Protein AF-0000000080467009 (afdb_homodimer)

Secondary structure (DSSP, 8-state):
-------------EEEEEEETTEEEEEEEEETTSPP--HHHHHHHHHHTTEEEEEEEEEESSSSEEEEEEEEEESSTTT---HHHHHHHHHHHH-/-------------EEEEEEETTEEEEEEEEETTSPP--HHHHHHHHHHTTEEEEEEEEEESSSSEEEEEEEEEESSTTT---HHHHHHHHHHHH-

Radius of gyration: 19.58 Å; Cα contacts (8 Å, |Δi|>4): 353; chains: 2; bounding box: 44×88×42 Å

Organism: Brassica campestris (NCBI:txid3711)

Nearest PDB structures (foldseek):
  7a1d-assembly1_A  TM=5.900E-01  e=2.820E-02  Mycolicibacterium smegmatis MC2 155
  7ohy-assembly1_N  TM=4.676E-01  e=1.003E-01  Saccharomyces cerevisiae S288C
  8esr-assembly1_N  TM=4.593E-01  e=2.248E-01  Schizosaccharomyces pombe
  7ohp-assembly1_N  TM=4.548E-01  e=2.381E-01  Saccharomyces cerevisiae S288C
  8eup-assembly1_N  TM=4.685E-01  e=2.999E-01  Schizosaccharomyces pombe

pLDDT: mean 89.4, std 18.0, range [27.73, 98.88]

Structure (mmCIF, N/CA/C/O backbone):
data_AF-0000000080467009-model_v1
#
loop_
_entity.id
_entity.type
_entity.pdbx_description
1 polymer 'ACT domain-containing protein'
#
loop_
_atom_site.group_PDB
_atom_site.id
_atom_site.type_symbol
_atom_site.label_atom_id
_atom_site.label_alt_id
_atom_site.label_comp_id
_atom_site.label_asym_id
_atom_site.label_entity_id
_atom_sit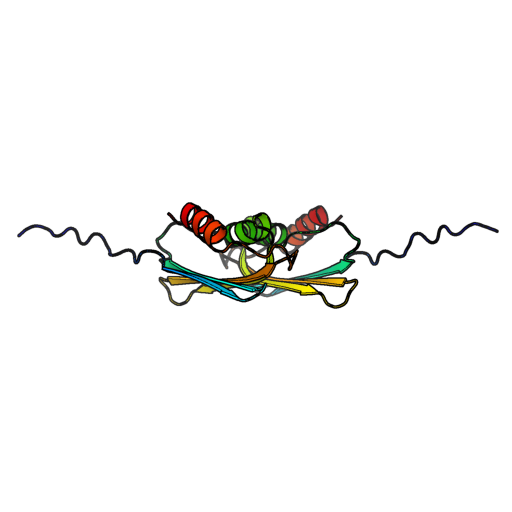e.label_seq_id
_atom_site.pdbx_PDB_ins_code
_atom_site.Cartn_x
_atom_site.Cartn_y
_atom_site.Cartn_z
_atom_site.occupancy
_atom_site.B_iso_or_equiv
_atom_site.auth_seq_id
_atom_site.auth_comp_id
_atom_site.auth_asym_id
_atom_site.auth_atom_id
_atom_site.pdbx_PDB_model_num
ATOM 1 N N . MET A 1 1 ? 8.211 -47.031 -16.5 1 27.73 1 MET A N 1
ATOM 2 C CA . MET A 1 1 ? 7.172 -46.094 -16.922 1 27.73 1 MET A CA 1
ATOM 3 C C . MET A 1 1 ? 6.914 -45.062 -15.852 1 27.73 1 MET A C 1
ATOM 5 O O . MET A 1 1 ? 6.223 -45.312 -14.867 1 27.73 1 MET A O 1
ATOM 9 N N . GLY A 1 2 ? 7.91 -44.562 -15.273 1 34.34 2 GLY A N 1
ATOM 10 C CA . GLY A 1 2 ? 8.133 -43.688 -14.133 1 34.34 2 GLY A CA 1
ATOM 11 C C . GLY A 1 2 ? 7.273 -42.438 -14.18 1 34.34 2 GLY A C 1
ATOM 12 O O . GLY A 1 2 ? 7.285 -41.688 -15.172 1 34.34 2 GLY A O 1
ATOM 13 N N . ASN A 1 3 ? 6.02 -42.531 -13.633 1 30.97 3 ASN A N 1
ATOM 14 C CA . ASN A 1 3 ? 5.023 -41.469 -13.5 1 30.97 3 ASN A CA 1
ATOM 15 C C . ASN A 1 3 ? 5.656 -40.156 -13.055 1 30.97 3 ASN A C 1
ATOM 17 O O . ASN A 1 3 ? 6.113 -40.031 -11.914 1 30.97 3 ASN A O 1
ATOM 21 N N . TYR A 1 4 ? 6.551 -39.531 -13.906 1 32.62 4 TYR A N 1
ATOM 22 C CA . TYR A 1 4 ? 6.941 -38.156 -13.727 1 32.62 4 TYR A CA 1
ATOM 23 C C . TYR A 1 4 ? 5.75 -37.312 -13.281 1 32.62 4 TYR A C 1
ATOM 25 O O . TYR A 1 4 ? 4.742 -37.219 -13.984 1 32.62 4 TYR A O 1
ATOM 33 N N . SER A 1 5 ? 5.199 -37.594 -12.023 1 38.25 5 SER A N 1
ATOM 34 C CA . SER A 1 5 ? 4.316 -36.625 -11.359 1 38.25 5 SER A CA 1
ATOM 35 C C . SER A 1 5 ? 4.539 -35.219 -11.891 1 38.25 5 SER A C 1
ATOM 37 O O . SER A 1 5 ? 5.66 -34.719 -11.867 1 38.25 5 SER A O 1
ATOM 39 N N . GLU A 1 6 ? 4.047 -34.875 -12.969 1 37.41 6 GLU A N 1
ATOM 40 C CA . GLU A 1 6 ? 3.803 -33.562 -13.547 1 37.41 6 GLU A CA 1
ATOM 41 C C . GLU A 1 6 ? 3.607 -32.5 -12.461 1 37.41 6 GLU A C 1
ATOM 43 O O . GLU A 1 6 ? 2.5 -32.344 -11.938 1 37.41 6 GLU A O 1
ATOM 48 N N . ARG A 1 7 ? 4.266 -32.594 -11.266 1 38.88 7 ARG A N 1
ATOM 49 C CA . ARG A 1 7 ? 4.266 -31.438 -10.367 1 38.88 7 ARG A CA 1
ATOM 50 C C . ARG A 1 7 ? 4.023 -30.141 -11.133 1 38.88 7 ARG A C 1
ATOM 52 O O . ARG A 1 7 ? 4.773 -29.812 -12.055 1 38.88 7 ARG A O 1
ATOM 59 N N . SER A 1 8 ? 2.875 -29.859 -11.578 1 43.59 8 SER A N 1
ATOM 60 C CA . SER A 1 8 ? 2.342 -28.641 -12.195 1 43.59 8 SER A CA 1
ATOM 61 C C . SER A 1 8 ? 3.271 -27.453 -11.977 1 43.59 8 SER A C 1
ATOM 63 O O . SER A 1 8 ? 3.721 -27.203 -10.859 1 43.59 8 SER A O 1
ATOM 65 N N . SER A 1 9 ? 4.242 -27.188 -12.836 1 46.25 9 SER A N 1
ATOM 66 C CA . SER A 1 9 ? 5.223 -26.109 -12.945 1 46.25 9 SER A CA 1
ATOM 67 C C . SER A 1 9 ? 4.715 -24.828 -12.281 1 46.25 9 SER A C 1
ATOM 69 O O . SER A 1 9 ? 3.998 -24.047 -12.906 1 46.25 9 SER A O 1
ATOM 71 N N . SER A 1 10 ? 3.908 -24.891 -11.273 1 55.19 10 SER A N 1
ATOM 72 C CA . SER A 1 10 ? 3.596 -23.625 -10.625 1 55.19 10 SER A CA 1
ATOM 73 C C . SER A 1 10 ? 4.781 -22.672 -10.688 1 55.19 10 SER A C 1
ATOM 75 O O . SER A 1 10 ? 5.902 -23.031 -10.328 1 55.19 10 SER A O 1
ATOM 77 N N . LEU A 1 11 ? 4.734 -21.828 -11.758 1 70.62 11 LEU A N 1
ATOM 78 C CA . LEU A 1 11 ? 5.777 -20.844 -11.984 1 70.62 11 LEU A CA 1
ATOM 79 C C . LEU A 1 11 ? 6.172 -20.156 -10.672 1 70.62 11 LEU A C 1
ATOM 81 O O . LEU A 1 11 ? 5.312 -19.688 -9.93 1 70.62 11 LEU A O 1
ATOM 85 N N . LEU A 1 12 ? 7.184 -20.609 -10.016 1 80.69 12 LEU A N 1
ATOM 86 C CA . LEU A 1 12 ? 7.777 -19.953 -8.859 1 80.69 12 LEU A CA 1
ATOM 87 C C . LEU A 1 12 ? 7.684 -18.438 -8.984 1 80.69 12 LEU A C 1
ATOM 89 O O . LEU A 1 12 ? 7.754 -17.891 -10.086 1 80.69 12 LEU A O 1
ATOM 93 N N . PRO A 1 13 ? 7.297 -17.812 -7.906 1 94.25 13 PRO A N 1
ATOM 94 C CA . PRO A 1 13 ? 7.301 -16.359 -7.949 1 94.25 13 PRO A CA 1
ATOM 95 C C . PRO A 1 13 ? 8.633 -15.781 -8.422 1 94.25 13 PRO A C 1
ATOM 97 O O . PRO A 1 13 ? 9.695 -16.328 -8.109 1 94.25 13 PRO A O 1
ATOM 100 N N . LYS A 1 14 ? 8.562 -14.797 -9.219 1 96.5 14 LYS A N 1
ATOM 101 C CA . LYS A 1 14 ? 9.742 -14.055 -9.648 1 96.5 14 LYS A CA 1
ATOM 102 C C . LYS A 1 14 ? 9.859 -12.727 -8.906 1 96.5 14 LYS A C 1
ATOM 104 O O .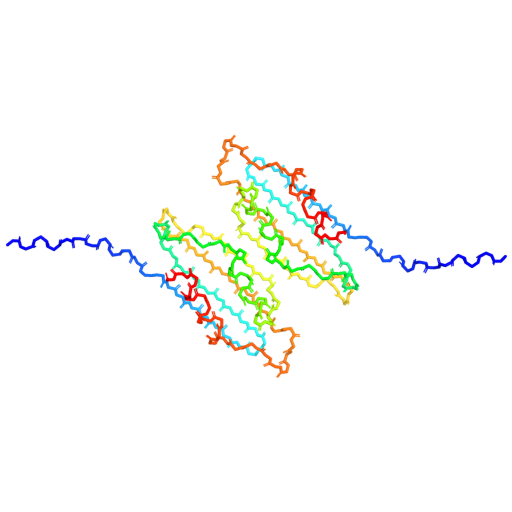 LYS A 1 14 ? 8.977 -11.867 -9.016 1 96.5 14 LYS A O 1
ATOM 109 N N . LEU A 1 15 ? 10.914 -12.594 -8.18 1 98 15 LEU A N 1
ATOM 110 C CA . LEU A 1 15 ? 11.156 -11.391 -7.379 1 98 15 LEU A CA 1
ATOM 111 C C . LEU A 1 15 ? 12.391 -10.648 -7.879 1 98 15 LEU A C 1
ATOM 113 O O . LEU A 1 15 ? 13.453 -11.25 -8.055 1 98 15 LEU A O 1
ATOM 117 N N . SER A 1 16 ? 12.195 -9.383 -8.172 1 98.31 16 SER A N 1
ATOM 118 C CA . SER A 1 16 ? 13.312 -8.508 -8.508 1 98.31 16 SER A CA 1
ATOM 119 C C . SER A 1 16 ? 13.312 -7.254 -7.641 1 98.31 16 SER A C 1
ATOM 121 O O . SER A 1 16 ? 12.266 -6.625 -7.453 1 98.31 16 SER A O 1
ATOM 123 N N . ILE A 1 17 ? 14.445 -6.891 -7.086 1 98.25 17 ILE A N 1
ATOM 124 C CA . ILE A 1 17 ? 14.633 -5.691 -6.281 1 98.25 17 ILE A CA 1
ATOM 125 C C . ILE A 1 17 ? 15.844 -4.914 -6.793 1 98.25 17 ILE A C 1
ATOM 127 O O . ILE A 1 17 ? 16.922 -5.484 -6.969 1 98.25 17 ILE A O 1
ATOM 131 N N . TYR A 1 18 ? 15.633 -3.697 -7.082 1 96.94 18 TYR A N 1
ATOM 132 C CA . TYR A 1 18 ? 16.688 -2.787 -7.539 1 96.94 18 TYR A CA 1
ATOM 133 C C . TYR A 1 18 ? 16.812 -1.6 -6.594 1 96.94 18 TYR A C 1
ATOM 135 O O . TYR A 1 18 ? 15.812 -1.028 -6.156 1 96.94 18 TYR A O 1
ATOM 143 N N . SER A 1 19 ? 18.031 -1.326 -6.25 1 94.12 19 SER A N 1
ATOM 144 C CA . SER A 1 19 ? 18.25 -0.191 -5.363 1 94.12 19 SER A CA 1
ATOM 145 C C . SER A 1 19 ? 19.375 0.701 -5.883 1 94.12 19 SER A C 1
ATOM 147 O O . SER A 1 19 ? 20.406 0.206 -6.348 1 94.12 19 SER A O 1
ATOM 149 N N . ARG A 1 20 ? 19.094 1.905 -5.98 1 89.56 20 ARG A N 1
ATOM 150 C CA . ARG A 1 20 ? 20.078 2.916 -6.348 1 89.56 20 ARG A CA 1
ATOM 151 C C . ARG A 1 20 ? 19.891 4.184 -5.516 1 89.56 20 ARG A C 1
ATOM 153 O O . ARG A 1 20 ? 18.797 4.715 -5.422 1 89.56 20 ARG A O 1
ATOM 160 N N . ASP A 1 21 ? 21.109 4.629 -4.984 1 86.25 21 ASP A N 1
ATOM 161 C CA . ASP A 1 21 ? 21.062 5.797 -4.109 1 86.25 21 ASP A CA 1
ATOM 162 C C . ASP A 1 21 ? 20.078 5.578 -2.961 1 86.25 21 ASP A C 1
ATOM 164 O O . ASP A 1 21 ? 20.234 4.645 -2.172 1 86.25 21 ASP A O 1
ATOM 168 N N . SER A 1 22 ? 19.016 6.363 -2.844 1 91 22 SER A N 1
ATOM 169 C CA . SER A 1 22 ? 18.094 6.246 -1.723 1 91 22 SER A CA 1
ATOM 170 C C . SER A 1 22 ? 16.75 5.684 -2.174 1 91 22 SER A C 1
ATOM 172 O O . SER A 1 22 ? 15.805 5.617 -1.386 1 91 22 SER A O 1
ATOM 174 N N . THR A 1 23 ? 16.781 5.148 -3.457 1 95.5 23 THR A N 1
ATOM 175 C CA . THR A 1 23 ? 15.531 4.633 -3.996 1 95.5 23 THR A CA 1
ATOM 176 C C . THR A 1 23 ? 15.586 3.113 -4.137 1 95.5 23 THR A C 1
ATOM 178 O O . THR A 1 23 ? 16.641 2.557 -4.48 1 95.5 23 THR A O 1
ATOM 181 N N . ILE A 1 24 ? 14.516 2.477 -3.889 1 97.25 24 ILE A N 1
ATOM 182 C CA . ILE A 1 24 ? 14.406 1.027 -4.02 1 97.25 24 ILE A CA 1
ATOM 183 C C . ILE A 1 24 ? 13.148 0.676 -4.809 1 97.25 24 ILE A C 1
ATOM 185 O O . ILE A 1 24 ? 12.117 1.332 -4.668 1 97.25 24 ILE A O 1
ATOM 189 N N . GLU A 1 25 ? 13.211 -0.306 -5.668 1 98.5 25 GLU A N 1
ATOM 190 C CA . GLU A 1 25 ? 12.094 -0.773 -6.477 1 98.5 25 GLU A CA 1
ATOM 191 C C . GLU A 1 25 ? 11.984 -2.295 -6.441 1 98.5 25 GLU A C 1
ATOM 193 O O . GLU A 1 25 ? 12.984 -2.998 -6.57 1 98.5 25 GLU A O 1
ATOM 198 N N . MET A 1 26 ? 10.781 -2.684 -6.234 1 98.75 26 MET A N 1
ATOM 199 C CA . MET A 1 26 ? 10.516 -4.121 -6.238 1 98.75 26 MET A CA 1
ATOM 200 C C . MET A 1 26 ? 9.516 -4.484 -7.324 1 98.75 26 MET A C 1
ATOM 202 O O . MET A 1 26 ? 8.516 -3.783 -7.52 1 98.75 26 MET A O 1
ATOM 206 N N . ASN A 1 27 ? 9.758 -5.641 -8 1 98.75 27 ASN A N 1
ATOM 207 C CA . ASN A 1 27 ? 8.805 -6.316 -8.867 1 98.75 27 ASN A CA 1
ATOM 208 C C . ASN A 1 27 ? 8.609 -7.773 -8.469 1 98.75 27 ASN A C 1
ATOM 210 O O . ASN A 1 27 ? 9.578 -8.508 -8.297 1 98.75 27 ASN A O 1
ATOM 214 N N . LEU A 1 28 ? 7.391 -8.102 -8.297 1 98.44 28 LEU A N 1
ATOM 215 C CA . LEU A 1 28 ? 7.043 -9.469 -7.918 1 98.44 28 LEU A CA 1
ATOM 216 C C . LEU A 1 28 ? 5.957 -10.023 -8.828 1 98.44 28 LEU A C 1
ATOM 218 O O . LEU A 1 28 ? 4.883 -9.43 -8.961 1 98.44 28 LEU A O 1
ATOM 222 N N . ILE A 1 29 ? 6.277 -11.094 -9.438 1 97.94 29 ILE A N 1
ATOM 223 C CA . ILE A 1 29 ? 5.32 -11.773 -10.305 1 97.94 29 ILE A CA 1
ATOM 224 C C . ILE A 1 29 ? 4.918 -13.109 -9.695 1 97.94 29 ILE A C 1
ATOM 226 O O . ILE A 1 29 ? 5.777 -13.906 -9.312 1 97.94 29 ILE A O 1
ATOM 230 N N . MET A 1 30 ? 3.633 -13.25 -9.609 1 96.31 30 MET A N 1
ATOM 231 C CA . MET A 1 30 ? 3.16 -14.477 -8.969 1 96.31 30 MET A CA 1
ATOM 232 C C . MET A 1 30 ? 2.033 -15.109 -9.773 1 96.31 30 MET A C 1
ATOM 234 O O . MET A 1 30 ? 1.285 -14.414 -10.461 1 96.31 30 MET A O 1
ATOM 238 N N . ASP A 1 31 ? 1.946 -16.422 -9.602 1 95 31 ASP A N 1
ATOM 239 C CA . ASP A 1 31 ? 0.804 -17.172 -10.125 1 95 31 ASP A CA 1
ATOM 240 C C . ASP A 1 31 ? -0.417 -17.016 -9.227 1 95 31 ASP A C 1
ATOM 242 O O . ASP A 1 31 ? -0.309 -17.125 -8 1 95 31 ASP A O 1
ATOM 246 N N . LEU A 1 32 ? -1.536 -16.719 -9.797 1 93.06 32 LEU A N 1
ATOM 247 C CA . LEU A 1 32 ? -2.768 -16.469 -9.047 1 93.06 32 LEU A CA 1
ATOM 248 C C . LEU A 1 32 ? -3.176 -17.719 -8.266 1 93.06 32 LEU A C 1
ATOM 250 O O . LEU A 1 32 ? -3.988 -17.641 -7.344 1 93.06 32 LEU A O 1
ATOM 254 N N . ASN A 1 33 ? -2.73 -18.797 -8.633 1 92.25 33 ASN A N 1
ATOM 255 C CA . ASN A 1 33 ? -3.057 -20.047 -7.953 1 92.25 33 ASN A CA 1
ATOM 256 C C . ASN A 1 33 ? -2.227 -20.219 -6.688 1 92.25 33 ASN A C 1
ATOM 258 O O . ASN A 1 33 ? -2.492 -21.125 -5.891 1 92.25 33 ASN A O 1
ATOM 262 N N . MET A 1 34 ? -1.266 -19.375 -6.57 1 92.12 34 MET A N 1
ATOM 263 C CA . MET A 1 34 ? -0.446 -19.438 -5.363 1 92.12 34 MET A CA 1
ATOM 264 C C . MET A 1 34 ? -1.127 -18.703 -4.207 1 92.12 34 MET A C 1
ATOM 266 O O . MET A 1 34 ? -2.201 -18.125 -4.383 1 92.12 34 MET A O 1
ATOM 270 N N . LYS A 1 35 ? -0.505 -18.875 -3.066 1 91 35 LYS A N 1
ATOM 271 C CA . LYS A 1 35 ? -0.956 -18.125 -1.897 1 91 35 LYS A CA 1
ATOM 272 C C . LYS A 1 35 ? -1.061 -16.641 -2.205 1 91 35 LYS A C 1
ATOM 274 O O . LYS A 1 35 ? -0.15 -16.062 -2.799 1 91 35 LYS A O 1
ATOM 279 N N . ARG A 1 36 ? -2.184 -16.141 -1.751 1 90.38 36 ARG A N 1
ATOM 280 C CA . ARG A 1 36 ? -2.41 -14.727 -2.027 1 90.38 36 ARG A CA 1
ATOM 281 C C . ARG A 1 36 ? -1.584 -13.852 -1.094 1 90.38 36 ARG A C 1
ATOM 283 O O . ARG A 1 36 ? -1.55 -14.078 0.117 1 90.38 36 ARG A O 1
ATOM 290 N N . VAL A 1 37 ? -0.899 -12.891 -1.65 1 96.62 37 VAL A N 1
ATOM 291 C CA . VAL A 1 37 ? -0.191 -11.867 -0.884 1 96.62 37 VAL A CA 1
ATOM 292 C C . VAL A 1 37 ? -0.921 -10.531 -1.003 1 96.62 37 VAL A C 1
ATOM 294 O O . VAL A 1 37 ? -1.182 -10.062 -2.111 1 96.62 37 VAL A O 1
ATOM 297 N N . MET A 1 38 ? -1.263 -10.008 0.103 1 97.44 38 MET A N 1
ATOM 298 C CA . MET A 1 38 ? -1.958 -8.727 0.072 1 97.44 38 MET A CA 1
ATOM 299 C C . MET A 1 38 ? -0.969 -7.574 -0.078 1 97.44 38 MET A C 1
ATOM 301 O O . MET A 1 38 ? 0.144 -7.633 0.447 1 97.44 38 MET A O 1
ATOM 305 N N . LEU A 1 39 ? -1.412 -6.547 -0.728 1 98.75 39 LEU A N 1
ATOM 306 C CA . LEU A 1 39 ? -0.522 -5.43 -1.022 1 98.75 39 LEU A CA 1
ATOM 307 C C . LEU A 1 39 ? -0.019 -4.781 0.263 1 98.75 39 LEU A C 1
ATOM 309 O O . LEU A 1 39 ? 1.145 -4.383 0.348 1 98.75 39 LEU A O 1
ATOM 313 N N . HIS A 1 40 ? -0.844 -4.719 1.324 1 98.88 40 HIS A N 1
ATOM 314 C CA . HIS A 1 40 ? -0.43 -4.047 2.553 1 98.88 40 HIS A CA 1
ATOM 315 C C . HIS A 1 40 ? 0.707 -4.805 3.234 1 98.88 40 HIS A C 1
ATOM 317 O O . HIS A 1 40 ? 1.531 -4.199 3.924 1 98.88 40 HIS A O 1
ATOM 323 N N . GLU A 1 41 ? 0.721 -6.117 2.996 1 98.69 41 GLU A N 1
ATOM 324 C CA . GLU A 1 41 ? 1.792 -6.918 3.584 1 98.69 41 GLU A CA 1
ATOM 325 C C . GLU A 1 41 ? 3.146 -6.551 2.984 1 98.69 41 GLU A C 1
ATOM 327 O O . GLU A 1 41 ? 4.133 -6.402 3.709 1 98.69 41 GLU A O 1
ATOM 332 N N . LEU A 1 42 ? 3.143 -6.355 1.698 1 98.88 42 LEU A N 1
ATOM 333 C CA . LEU A 1 42 ? 4.379 -5.98 1.019 1 98.88 42 LEU A CA 1
ATOM 334 C C . LEU A 1 42 ? 4.793 -4.562 1.388 1 98.88 42 LEU A C 1
ATOM 336 O O . LEU A 1 42 ? 5.961 -4.312 1.7 1 98.88 42 LEU A O 1
ATOM 340 N N . VAL A 1 43 ? 3.844 -3.689 1.372 1 98.88 43 VAL A N 1
ATOM 341 C CA . VAL A 1 43 ? 4.117 -2.295 1.699 1 98.88 43 VAL A CA 1
ATOM 342 C C . VAL A 1 43 ? 4.672 -2.197 3.119 1 98.88 43 VAL A C 1
ATOM 344 O O . VAL A 1 43 ? 5.609 -1.438 3.377 1 98.88 43 VAL A O 1
ATOM 347 N N . SER A 1 44 ? 4.141 -2.996 4.031 1 98.75 44 SER A N 1
ATOM 348 C CA . SER A 1 44 ? 4.574 -2.965 5.426 1 98.75 44 SER A CA 1
ATOM 349 C C . SER A 1 44 ? 6.031 -3.391 5.562 1 98.75 44 SER A C 1
ATOM 351 O O . SER A 1 44 ? 6.77 -2.844 6.383 1 98.75 44 SER A O 1
ATOM 353 N N . VAL A 1 45 ? 6.434 -4.328 4.793 1 98.75 45 VAL A N 1
ATOM 354 C CA . VAL A 1 45 ? 7.824 -4.766 4.828 1 98.75 45 VAL A CA 1
ATOM 355 C C . VAL A 1 45 ? 8.742 -3.582 4.547 1 98.75 45 VAL A C 1
ATOM 357 O O . VAL A 1 45 ? 9.711 -3.35 5.281 1 98.75 45 VAL A O 1
ATOM 360 N N . PHE A 1 46 ? 8.438 -2.785 3.52 1 98.5 46 PHE A N 1
ATOM 361 C CA . PHE A 1 46 ? 9.266 -1.648 3.135 1 98.5 46 PHE A CA 1
ATOM 362 C C . PHE A 1 46 ? 9.281 -0.594 4.234 1 98.5 46 PHE A C 1
ATOM 364 O O . PHE A 1 46 ? 10.344 -0.08 4.59 1 98.5 46 PHE A O 1
ATOM 371 N N . GLU A 1 47 ? 8.125 -0.405 4.711 1 98.19 47 GLU A N 1
ATOM 372 C CA . GLU A 1 47 ? 8.016 0.635 5.73 1 98.19 47 GLU A CA 1
ATOM 373 C C . GLU A 1 47 ? 8.734 0.232 7.016 1 98.19 47 GLU A C 1
ATOM 375 O O . GLU A 1 47 ? 9.391 1.058 7.648 1 98.19 47 GLU A O 1
ATOM 380 N N . GLU A 1 48 ? 8.578 -1.006 7.383 1 97.25 48 GLU A N 1
ATOM 381 C CA . GLU A 1 48 ? 9.258 -1.515 8.57 1 97.25 48 GLU A CA 1
ATOM 382 C C . GLU A 1 48 ? 10.773 -1.441 8.422 1 97.25 48 GLU A C 1
ATOM 384 O O . GLU A 1 48 ? 11.492 -1.284 9.406 1 97.25 48 GLU A O 1
ATOM 389 N N . GLU A 1 49 ? 11.258 -1.444 7.246 1 96.69 49 GLU A N 1
ATOM 390 C CA . GLU A 1 49 ? 12.695 -1.415 6.992 1 96.69 49 GLU A CA 1
ATOM 391 C C . GLU A 1 49 ? 13.188 0.012 6.766 1 96.69 49 GLU A C 1
ATOM 393 O O . GLU A 1 49 ? 14.32 0.223 6.34 1 96.69 49 GLU A O 1
ATOM 398 N N . GLY A 1 50 ? 12.352 0.941 6.836 1 95.75 50 GLY A N 1
ATOM 399 C CA . GLY A 1 50 ? 12.773 2.334 6.859 1 95.75 50 GLY A CA 1
ATOM 400 C C . GLY A 1 50 ? 12.531 3.053 5.547 1 95.75 50 GLY A C 1
ATOM 401 O O . GLY A 1 50 ? 13.109 4.113 5.297 1 95.75 50 GLY A O 1
ATOM 402 N N . ALA A 1 51 ? 11.734 2.531 4.715 1 97 51 ALA A N 1
ATOM 403 C CA . ALA A 1 51 ? 11.383 3.182 3.453 1 97 51 ALA A CA 1
ATOM 404 C C . ALA A 1 51 ? 10.039 3.887 3.553 1 97 51 ALA A C 1
ATOM 406 O O . ALA A 1 51 ? 9.133 3.41 4.238 1 97 51 ALA A O 1
ATOM 407 N N . GLN A 1 52 ? 9.961 5.027 2.908 1 96.88 52 GLN A N 1
ATOM 408 C CA . GLN A 1 52 ? 8.664 5.59 2.537 1 96.88 52 GLN A CA 1
ATOM 409 C C . GLN A 1 52 ? 8.203 5.062 1.183 1 96.88 52 GLN A C 1
ATOM 411 O O . GLN A 1 52 ? 8.844 5.312 0.161 1 96.88 52 GLN A O 1
ATOM 416 N N . VAL A 1 53 ? 7.168 4.316 1.195 1 98.5 53 VAL A N 1
ATOM 417 C CA . VAL A 1 53 ? 6.648 3.801 -0.067 1 98.5 53 VAL A CA 1
ATOM 418 C C . VAL A 1 53 ? 5.945 4.918 -0.833 1 98.5 53 VAL A C 1
ATOM 420 O O . VAL A 1 53 ? 4.961 5.484 -0.352 1 98.5 53 VAL A O 1
ATOM 423 N N . MET A 1 54 ? 6.465 5.211 -1.99 1 98.31 54 MET A N 1
ATOM 424 C CA . MET A 1 54 ? 5.938 6.289 -2.822 1 98.31 54 MET A CA 1
ATOM 425 C C . MET A 1 54 ? 4.816 5.781 -3.725 1 98.31 54 MET A C 1
ATOM 427 O O . MET A 1 54 ? 3.854 6.504 -3.99 1 98.31 54 MET A O 1
ATOM 431 N N . ASN A 1 55 ? 5.016 4.613 -4.199 1 98.88 55 ASN A N 1
ATOM 432 C CA . ASN A 1 55 ? 4.047 3.992 -5.098 1 98.88 55 ASN A CA 1
ATOM 433 C C . ASN A 1 55 ? 3.992 2.48 -4.902 1 98.88 55 ASN A C 1
ATOM 43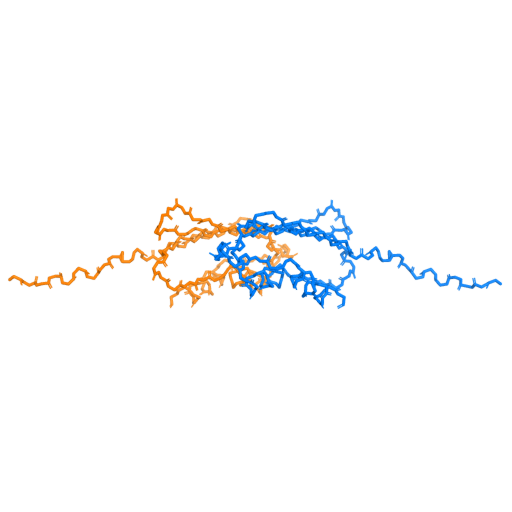5 O O . ASN A 1 55 ? 5.027 1.829 -4.766 1 98.88 55 ASN A O 1
ATOM 439 N N . ALA A 1 56 ? 2.807 1.963 -4.859 1 98.88 56 ALA A N 1
ATOM 440 C CA . ALA A 1 56 ? 2.539 0.527 -4.82 1 98.88 56 ALA A CA 1
ATOM 441 C C . ALA A 1 56 ? 1.417 0.152 -5.785 1 98.88 56 ALA A C 1
ATOM 443 O O . ALA A 1 56 ? 0.319 0.709 -5.715 1 98.88 56 ALA A O 1
ATOM 444 N N . ASN A 1 57 ? 1.675 -0.821 -6.598 1 98.81 57 ASN A N 1
ATOM 445 C CA . ASN A 1 57 ? 0.742 -1.188 -7.66 1 98.81 57 ASN A CA 1
ATOM 446 C C . ASN A 1 57 ? 0.52 -2.695 -7.715 1 98.81 57 ASN A C 1
ATOM 448 O O . ASN A 1 57 ? 1.453 -3.473 -7.508 1 98.81 57 ASN A O 1
ATOM 452 N N . LEU A 1 58 ? -0.654 -3.027 -7.934 1 98.44 58 LEU A N 1
ATOM 453 C CA . LEU A 1 58 ? -1.048 -4.406 -8.203 1 98.44 58 LEU A CA 1
ATOM 454 C C . LEU A 1 58 ? -1.837 -4.496 -9.508 1 98.44 58 LEU A C 1
ATOM 456 O O . LEU A 1 58 ? -2.785 -3.738 -9.719 1 98.44 58 LEU A O 1
ATOM 460 N N . GLN A 1 59 ? -1.397 -5.375 -10.352 1 97.62 59 GLN A N 1
ATOM 461 C CA . GLN A 1 59 ? -2.096 -5.559 -11.617 1 97.62 59 GLN A CA 1
ATOM 462 C C . GLN A 1 59 ? -2.189 -7.039 -11.984 1 97.62 59 GLN A C 1
ATOM 464 O O . GLN A 1 59 ? -1.25 -7.801 -11.75 1 97.62 59 GLN A O 1
ATOM 469 N N . ASN A 1 60 ? -3.297 -7.367 -12.523 1 95.25 60 ASN A N 1
ATOM 470 C CA . ASN A 1 60 ? -3.389 -8.664 -13.18 1 95.25 60 ASN A CA 1
ATOM 471 C C . ASN A 1 60 ? -2.779 -8.633 -14.578 1 95.25 60 ASN A C 1
ATOM 473 O O . ASN A 1 60 ? -3.275 -7.93 -15.453 1 95.25 60 ASN A O 1
ATOM 477 N N . LEU A 1 61 ? -1.683 -9.344 -14.805 1 93.69 61 LEU A N 1
ATOM 478 C CA . LEU A 1 61 ? -1.042 -9.359 -16.125 1 93.69 61 LEU A CA 1
ATOM 479 C C . LEU A 1 61 ? -1.899 -10.117 -17.125 1 93.69 61 LEU A C 1
ATOM 481 O O . LEU A 1 61 ? -2.039 -9.68 -18.281 1 93.69 61 LEU A O 1
ATOM 485 N N . ASN A 1 62 ? -2.441 -11.227 -16.734 1 93.06 62 ASN A N 1
ATOM 486 C CA . ASN A 1 62 ? -3.402 -12.062 -17.438 1 93.06 62 ASN A CA 1
ATOM 487 C C . ASN A 1 62 ? -4.277 -12.852 -16.469 1 93.06 62 ASN A C 1
ATOM 489 O O . ASN A 1 62 ? -4.422 -12.469 -15.297 1 93.06 62 ASN A O 1
ATOM 493 N N . ASP A 1 63 ? -4.945 -13.812 -16.875 1 92 63 ASP A N 1
ATOM 494 C CA . ASP A 1 63 ? -5.879 -14.555 -16.031 1 92 63 ASP A CA 1
ATOM 495 C C . ASP A 1 63 ? -5.137 -15.492 -15.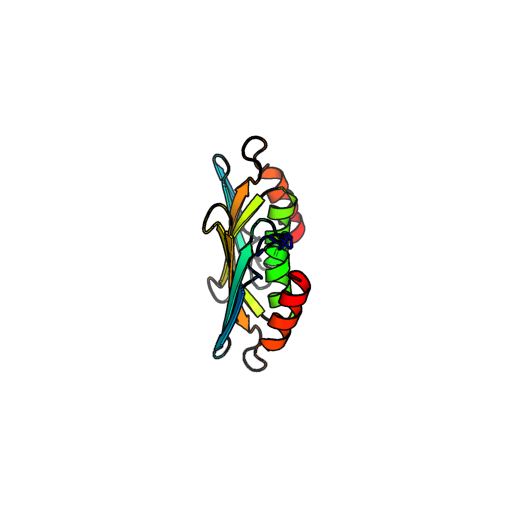078 1 92 63 ASP A C 1
ATOM 497 O O . ASP A 1 63 ? -5.758 -16.188 -14.273 1 92 63 ASP A O 1
ATOM 501 N N . ARG A 1 64 ? -3.83 -15.477 -15.086 1 93.25 64 ARG A N 1
ATOM 502 C CA . ARG A 1 64 ? -3.094 -16.469 -14.297 1 93.25 64 ARG A CA 1
ATOM 503 C C . ARG A 1 64 ? -2.051 -15.789 -13.414 1 93.25 64 ARG A C 1
ATOM 505 O O . ARG A 1 64 ? -1.651 -16.328 -12.383 1 93.25 64 ARG A O 1
ATOM 512 N N . MET A 1 65 ? -1.618 -14.57 -13.906 1 95.25 65 MET A N 1
ATOM 513 C CA . MET A 1 65 ? -0.467 -13.969 -13.242 1 95.25 65 MET A CA 1
ATOM 514 C C . MET A 1 65 ? -0.822 -12.594 -12.68 1 95.25 65 MET A C 1
ATOM 516 O O . MET A 1 65 ? -1.562 -11.836 -13.305 1 95.25 65 MET A O 1
ATOM 520 N N . ILE A 1 66 ? -0.273 -12.344 -11.562 1 97.06 66 ILE A N 1
ATOM 521 C CA . ILE A 1 66 ? -0.394 -11.047 -10.906 1 97.06 66 ILE A CA 1
ATOM 522 C C . ILE A 1 66 ? 0.991 -10.43 -10.727 1 97.06 66 ILE A C 1
ATOM 524 O O . ILE A 1 66 ? 1.966 -11.141 -10.469 1 97.06 66 ILE A O 1
ATOM 528 N N . ILE A 1 67 ? 1.16 -9.109 -10.914 1 98.06 67 ILE A N 1
ATOM 529 C CA . ILE A 1 67 ? 2.416 -8.391 -10.734 1 98.06 67 ILE A CA 1
ATOM 530 C C . ILE A 1 67 ? 2.246 -7.312 -9.664 1 98.06 67 ILE A C 1
ATOM 532 O O . ILE A 1 67 ? 1.285 -6.539 -9.695 1 98.06 67 ILE A O 1
ATOM 536 N N . TYR A 1 68 ? 3.084 -7.316 -8.656 1 98.56 68 TYR A N 1
ATOM 537 C CA . TYR A 1 68 ? 3.23 -6.246 -7.676 1 98.56 68 TYR A CA 1
ATOM 538 C C . TYR A 1 68 ? 4.441 -5.375 -7.992 1 98.56 68 TYR A C 1
ATOM 540 O O . TYR A 1 68 ? 5.535 -5.891 -8.234 1 98.56 68 TYR A O 1
ATOM 548 N N . THR A 1 69 ? 4.242 -4.055 -8 1 98.88 69 THR A N 1
ATOM 549 C CA . THR A 1 69 ? 5.352 -3.117 -8.109 1 98.88 69 THR A CA 1
ATOM 550 C C . THR A 1 69 ? 5.34 -2.131 -6.941 1 98.88 69 THR A C 1
ATOM 552 O O . THR A 1 69 ? 4.297 -1.553 -6.625 1 98.88 69 THR A O 1
ATOM 555 N N . ILE A 1 70 ? 6.453 -1.99 -6.281 1 98.88 70 ILE A N 1
ATOM 556 C CA . ILE A 1 70 ? 6.578 -1.026 -5.191 1 98.88 70 ILE A CA 1
ATOM 557 C C . ILE A 1 70 ? 7.809 -0.15 -5.422 1 98.88 70 ILE A C 1
ATOM 559 O O . ILE A 1 70 ? 8.883 -0.653 -5.754 1 98.88 70 ILE A O 1
ATOM 563 N N . VAL A 1 71 ? 7.633 1.114 -5.316 1 98.75 71 VAL A N 1
ATOM 564 C CA . VAL A 1 71 ? 8.719 2.086 -5.32 1 98.75 71 VAL A CA 1
ATOM 565 C C . VAL A 1 71 ? 8.789 2.793 -3.971 1 98.75 71 VAL A C 1
ATOM 567 O O . VAL A 1 71 ? 7.785 3.316 -3.486 1 98.75 71 VAL A O 1
ATOM 570 N N . GLY A 1 72 ? 9.906 2.74 -3.385 1 98.12 72 GLY A N 1
ATOM 571 C CA . GLY A 1 72 ? 10.117 3.393 -2.104 1 98.12 72 GLY A CA 1
ATOM 572 C C . GLY A 1 72 ? 11.398 4.195 -2.043 1 98.12 72 GLY A C 1
ATOM 573 O O . GLY A 1 72 ? 12.273 4.047 -2.906 1 98.12 72 GLY A O 1
ATOM 574 N N . GLN A 1 73 ? 11.5 5.055 -1.079 1 96.69 73 GLN A N 1
ATOM 575 C CA . GLN A 1 73 ? 12.703 5.836 -0.808 1 96.69 73 GLN A CA 1
ATOM 576 C C . GLN A 1 73 ? 13.055 5.805 0.676 1 96.69 73 GLN A C 1
ATOM 578 O O . GLN A 1 73 ? 12.164 5.809 1.531 1 96.69 73 GLN A O 1
ATOM 583 N N . ALA A 1 74 ? 14.367 5.84 0.855 1 96.06 74 ALA A N 1
ATOM 584 C CA . ALA A 1 74 ? 14.805 5.844 2.248 1 96.06 74 ALA A CA 1
ATOM 585 C C . ALA A 1 74 ? 14.312 7.086 2.979 1 96.06 74 ALA A C 1
ATOM 587 O O . ALA A 1 74 ? 14.406 8.203 2.457 1 96.06 74 ALA A O 1
ATOM 588 N N . ILE A 1 75 ? 13.852 6.863 4.23 1 91.44 75 ILE A N 1
ATOM 589 C CA . ILE A 1 75 ? 13.422 7.984 5.055 1 91.44 75 ILE A CA 1
ATOM 590 C C . ILE A 1 75 ? 14.633 8.805 5.488 1 91.44 75 ILE A C 1
ATOM 592 O O . ILE A 1 75 ? 14.602 10.039 5.438 1 91.44 75 ILE A O 1
ATOM 596 N N . ILE A 1 76 ? 15.602 8.031 5.891 1 90.44 76 ILE A N 1
ATOM 597 C CA . ILE A 1 76 ? 16.859 8.68 6.254 1 90.44 76 ILE A CA 1
ATOM 598 C C . ILE A 1 76 ? 17.922 8.375 5.203 1 90.44 76 ILE A C 1
ATOM 600 O O . ILE A 1 76 ? 18.406 7.246 5.121 1 90.44 76 ILE A O 1
ATOM 604 N N . CYS A 1 77 ? 18.312 9.289 4.422 1 82.38 77 CYS A N 1
ATOM 605 C CA . CYS A 1 77 ? 19.125 9.094 3.227 1 82.38 77 CYS A CA 1
ATOM 606 C C . CYS A 1 77 ? 20.547 8.664 3.592 1 82.38 77 CYS A C 1
ATOM 608 O O . CYS A 1 77 ? 21.203 7.961 2.822 1 82.38 77 CYS A O 1
ATOM 610 N N . ARG A 1 78 ? 21.078 9.031 4.793 1 87.88 78 ARG A N 1
ATOM 611 C CA . ARG A 1 78 ? 22.438 8.672 5.18 1 87.88 78 ARG A CA 1
ATOM 612 C C . ARG A 1 78 ? 22.516 7.211 5.625 1 87.88 78 ARG A C 1
ATOM 614 O O . ARG A 1 78 ? 23.562 6.574 5.5 1 87.88 78 ARG A O 1
ATOM 621 N N . ILE A 1 79 ? 21.406 6.645 6.086 1 86.94 79 ILE A N 1
ATOM 622 C CA . ILE A 1 79 ? 21.328 5.258 6.523 1 86.94 79 ILE A CA 1
ATOM 623 C C . ILE A 1 79 ? 20.969 4.359 5.344 1 86.94 79 ILE A C 1
ATOM 625 O O . ILE A 1 79 ? 21.562 3.297 5.152 1 86.94 79 ILE A O 1
ATOM 629 N N . GLY A 1 80 ? 20.156 4.898 4.449 1 90.56 80 GLY A N 1
ATOM 630 C CA . GLY A 1 80 ? 19.688 4.164 3.283 1 90.56 80 GLY A CA 1
ATOM 631 C C . GLY A 1 80 ? 18.797 2.986 3.639 1 90.56 80 GLY A C 1
ATOM 632 O O . GLY A 1 80 ? 18.188 2.957 4.715 1 90.56 80 GLY A O 1
ATOM 633 N N . ILE A 1 81 ? 18.5 2.115 2.748 1 93.69 81 ILE A N 1
ATOM 634 C CA . ILE A 1 81 ? 17.703 0.896 2.893 1 93.69 81 ILE A CA 1
ATOM 635 C C . ILE A 1 81 ? 18.531 -0.307 2.443 1 93.69 81 ILE A C 1
ATOM 637 O O . ILE A 1 81 ? 19.234 -0.244 1.429 1 93.69 81 ILE A O 1
ATOM 641 N N . ASP A 1 82 ? 18.562 -1.354 3.314 1 94.12 82 ASP A N 1
ATOM 642 C CA . ASP A 1 82 ? 19.219 -2.605 2.939 1 94.12 82 ASP A CA 1
ATOM 643 C C . ASP A 1 82 ? 18.281 -3.482 2.105 1 94.12 82 ASP A C 1
ATOM 645 O O . ASP A 1 82 ? 17.375 -4.121 2.645 1 94.12 82 ASP A O 1
ATOM 649 N N . PRO A 1 83 ? 18.516 -3.539 0.799 1 96.62 83 PRO A N 1
ATOM 650 C CA . PRO A 1 83 ? 17.625 -4.316 -0.059 1 96.62 83 PRO A CA 1
ATOM 651 C C . PRO A 1 83 ? 17.594 -5.801 0.304 1 96.62 83 PRO A C 1
ATOM 653 O O . PRO A 1 83 ? 16.594 -6.477 0.075 1 96.62 83 PRO A O 1
ATOM 656 N N . SER A 1 84 ? 18.688 -6.266 0.865 1 96.5 84 SER A N 1
ATOM 657 C CA . SER A 1 84 ? 18.75 -7.688 1.19 1 96.5 84 SER A CA 1
ATOM 658 C C . SER A 1 84 ? 17.75 -8.055 2.279 1 96.5 84 SER A C 1
ATOM 660 O O . SER A 1 84 ? 17.172 -9.141 2.248 1 96.5 84 SER A O 1
ATOM 662 N N . ARG A 1 85 ? 17.594 -7.176 3.207 1 97.25 85 ARG A N 1
ATOM 663 C CA . ARG A 1 85 ? 16.625 -7.418 4.27 1 97.25 85 ARG A CA 1
ATOM 664 C C . ARG A 1 85 ? 15.203 -7.441 3.719 1 97.25 85 ARG A C 1
ATOM 666 O O . ARG A 1 85 ? 14.398 -8.289 4.102 1 97.25 85 ARG A O 1
ATOM 673 N N . ILE A 1 86 ? 14.906 -6.543 2.869 1 98.38 86 ILE A N 1
ATOM 674 C CA . ILE A 1 86 ? 13.594 -6.488 2.242 1 98.38 86 ILE A CA 1
ATOM 675 C C . ILE A 1 86 ? 13.344 -7.773 1.45 1 98.38 86 ILE A C 1
ATOM 677 O O . ILE A 1 86 ? 12.273 -8.367 1.54 1 98.38 86 ILE A O 1
ATOM 681 N N . GLU A 1 87 ? 14.344 -8.172 0.706 1 98.25 87 GLU A N 1
ATOM 682 C CA . GLU A 1 87 ? 14.227 -9.398 -0.084 1 98.25 87 GLU A CA 1
ATOM 683 C C . GLU A 1 87 ? 13.922 -10.602 0.803 1 98.25 87 GLU A C 1
ATOM 685 O O . GLU A 1 87 ? 13.039 -11.406 0.492 1 98.25 87 GLU A O 1
ATOM 690 N N . GLU A 1 88 ? 14.68 -10.711 1.886 1 98.12 88 GLU A N 1
ATOM 691 C CA . GLU A 1 88 ? 14.484 -11.82 2.816 1 98.12 88 GLU A CA 1
ATOM 692 C C . GLU A 1 88 ? 13.055 -11.836 3.365 1 98.12 88 GLU A C 1
ATOM 694 O O . GLU A 1 88 ? 12.398 -12.875 3.381 1 98.12 88 GLU A O 1
ATOM 699 N N . ARG A 1 89 ? 12.547 -10.727 3.736 1 98.44 89 ARG A N 1
ATOM 700 C CA . ARG A 1 89 ? 11.227 -10.625 4.348 1 98.44 89 ARG A CA 1
ATOM 701 C C . ARG A 1 89 ? 10.125 -10.891 3.326 1 98.44 89 ARG A C 1
ATOM 703 O O . ARG A 1 89 ? 9.109 -11.516 3.646 1 98.44 89 ARG A O 1
ATOM 710 N N . VAL A 1 90 ? 10.305 -10.367 2.115 1 98.5 90 VAL A N 1
ATOM 711 C CA . VAL A 1 90 ? 9.32 -10.625 1.069 1 98.5 90 VAL A CA 1
ATOM 712 C C . VAL A 1 90 ? 9.289 -12.109 0.734 1 98.5 90 VAL A C 1
ATOM 714 O O . VAL A 1 90 ? 8.219 -12.688 0.531 1 98.5 90 VAL A O 1
ATOM 717 N N . ARG A 1 91 ? 10.445 -12.688 0.693 1 97.38 91 ARG A N 1
ATOM 718 C CA . ARG A 1 91 ? 10.508 -14.117 0.416 1 97.38 91 ARG A CA 1
ATOM 719 C C . ARG A 1 91 ? 9.773 -14.914 1.487 1 97.38 91 ARG A C 1
ATOM 721 O O . ARG A 1 91 ? 9.086 -15.891 1.179 1 97.38 91 ARG A O 1
ATOM 728 N N . ASP A 1 92 ? 9.906 -14.516 2.73 1 97.31 92 ASP A N 1
ATOM 729 C CA . ASP A 1 92 ? 9.188 -15.164 3.822 1 97.31 92 ASP A CA 1
ATOM 730 C C . ASP A 1 92 ? 7.672 -15.062 3.619 1 97.31 92 ASP A C 1
ATOM 732 O O . ASP A 1 92 ? 6.93 -15.953 4.031 1 97.31 92 ASP A O 1
ATOM 736 N N . LEU A 1 93 ? 7.234 -14.023 3.068 1 96.81 93 LEU A N 1
ATOM 737 C CA . LEU A 1 93 ? 5.816 -13.789 2.838 1 96.81 93 LEU A CA 1
ATOM 738 C C . LEU A 1 93 ? 5.293 -14.695 1.723 1 96.81 93 LEU A C 1
ATOM 740 O O . LEU A 1 93 ? 4.152 -15.164 1.782 1 96.81 93 LEU A O 1
ATOM 744 N N . ILE A 1 94 ? 6.156 -14.883 0.713 1 95.75 94 ILE A N 1
ATOM 745 C CA . ILE A 1 94 ? 5.605 -15.516 -0.48 1 95.75 94 ILE A CA 1
ATOM 746 C C . ILE A 1 94 ? 5.863 -17.016 -0.436 1 95.75 94 ILE A C 1
ATOM 748 O O . ILE A 1 94 ? 5.207 -17.781 -1.142 1 95.75 94 ILE A O 1
ATOM 752 N N . PHE A 1 95 ? 6.93 -17.5 0.196 1 88.69 95 PHE A N 1
ATOM 753 C CA . PHE A 1 95 ? 7.215 -18.922 0.265 1 88.69 95 PHE A CA 1
ATOM 754 C C . PHE A 1 95 ? 6.836 -19.484 1.63 1 88.69 95 PHE A C 1
ATOM 756 O O . PHE A 1 95 ? 6.805 -18.75 2.621 1 88.69 95 PHE A O 1
ATOM 763 N N . MET B 1 1 ? -6.512 42.531 25.594 1 27.91 1 MET B N 1
ATOM 764 C CA . MET B 1 1 ? -5.441 42.062 24.703 1 27.91 1 MET B CA 1
ATOM 765 C C . MET B 1 1 ? -5.352 40.562 24.688 1 27.91 1 MET B C 1
ATOM 767 O O . MET B 1 1 ? -4.695 39.938 25.531 1 27.91 1 MET B O 1
ATOM 771 N N . GLY B 1 2 ? -6.445 39.906 24.766 1 36.41 2 GLY B N 1
ATOM 772 C CA . GLY B 1 2 ? -6.762 38.5 24.859 1 36.41 2 GLY B CA 1
ATOM 773 C C . GLY B 1 2 ? -5.969 37.625 23.891 1 36.41 2 GLY B C 1
ATOM 774 O O . GLY B 1 2 ? -5.953 37.906 22.688 1 36.41 2 GLY B O 1
ATOM 775 N N . ASN B 1 3 ? -4.781 37.188 24.328 1 32.56 3 ASN B N 1
ATOM 776 C CA . ASN B 1 3 ? -3.832 36.312 23.625 1 32.56 3 ASN B CA 1
ATOM 777 C C . ASN B 1 3 ? -4.543 35.188 22.891 1 32.56 3 ASN B C 1
ATOM 779 O O . ASN B 1 3 ? -5.125 34.312 23.5 1 32.56 3 ASN B O 1
ATOM 783 N N . TYR B 1 4 ? -5.383 35.531 21.844 1 34.38 4 TYR B N 1
ATOM 784 C CA . TYR B 1 4 ? -5.801 34.531 20.875 1 34.38 4 TYR B CA 1
ATOM 785 C C . TYR B 1 4 ? -4.672 33.531 20.578 1 34.38 4 TYR B C 1
ATOM 787 O O . TYR B 1 4 ? -3.604 33.938 20.109 1 34.38 4 TYR B O 1
ATOM 795 N N . SER B 1 5 ? -4.246 32.719 21.656 1 39.62 5 SER B N 1
ATOM 796 C CA . SER B 1 5 ? -3.426 31.547 21.391 1 39.62 5 SER B CA 1
ATOM 797 C C . SER B 1 5 ? -3.607 31.062 19.953 1 39.62 5 SER B C 1
ATOM 799 O O . SER B 1 5 ? -4.734 30.859 19.5 1 39.62 5 SER B O 1
ATOM 801 N N . GLU B 1 6 ? -2.916 31.562 19.047 1 37.47 6 GLU B N 1
ATOM 802 C CA . GLU B 1 6 ? -2.629 31.109 17.688 1 37.47 6 GLU B CA 1
ATOM 803 C C . GLU B 1 6 ? -2.691 29.594 17.594 1 37.47 6 GLU B C 1
ATOM 805 O O . GLU B 1 6 ? -1.707 28.906 17.875 1 37.47 6 GLU B O 1
ATOM 810 N N . ARG B 1 7 ? -3.543 28.828 18.375 1 39.47 7 ARG B N 1
ATOM 811 C CA . ARG B 1 7 ? -3.764 27.422 18.062 1 39.47 7 ARG B CA 1
ATOM 812 C C . ARG B 1 7 ? -3.486 27.141 16.578 1 39.47 7 ARG B C 1
ATOM 814 O O . ARG B 1 7 ? -4.125 27.719 15.703 1 39.47 7 ARG B O 1
ATOM 821 N N . SER B 1 8 ? -2.295 27.141 16.125 1 44.03 8 SER B N 1
ATOM 822 C CA . SER B 1 8 ? -1.722 26.797 14.828 1 44.03 8 SER B CA 1
ATOM 823 C C . SER B 1 8 ? -2.682 25.938 14.016 1 44.03 8 SER B C 1
ATOM 825 O O . SER B 1 8 ? -3.205 24.938 14.508 1 44.03 8 SER B O 1
ATOM 827 N N . SER B 1 9 ? -3.629 26.484 13.258 1 47.34 9 SER B N 1
ATOM 828 C CA . SER B 1 9 ? -4.613 25.953 12.32 1 47.34 9 SER B CA 1
ATOM 829 C C . SER B 1 9 ? -4.156 24.625 11.734 1 47.34 9 SER B C 1
ATOM 831 O O . SER B 1 9 ? -3.391 24.594 10.773 1 47.34 9 SER B O 1
ATOM 833 N N . SER B 1 10 ? -3.461 23.797 12.469 1 56.28 10 SER B N 1
ATOM 834 C CA . SER B 1 10 ? -3.242 22.484 11.859 1 56.28 10 SER B CA 1
ATOM 835 C C . SER B 1 10 ? -4.406 22.094 10.961 1 56.28 10 SER B C 1
ATOM 837 O O . SER B 1 10 ? -5.566 22.141 11.375 1 56.28 10 SER B O 1
ATOM 839 N N . LEU B 1 11 ? -4.191 22.422 9.648 1 72.06 11 LEU B N 1
ATOM 840 C CA . LEU B 1 11 ? -5.195 22.094 8.641 1 72.06 11 LEU B CA 1
ATOM 841 C C . LEU B 1 11 ? -5.727 20.672 8.844 1 72.06 11 LEU B C 1
ATOM 843 O O . LEU B 1 11 ? -4.949 19.734 9.016 1 72.06 11 LEU B O 1
ATOM 847 N N . LEU B 1 12 ? -6.852 20.516 9.445 1 81.88 12 LEU B N 1
ATOM 848 C CA . LEU B 1 12 ? -7.559 19.25 9.523 1 81.88 12 LEU B CA 1
ATOM 849 C C . LEU B 1 12 ? -7.348 18.422 8.258 1 81.88 12 LEU B C 1
ATOM 851 O O . LEU B 1 12 ? -7.242 18.984 7.16 1 81.88 12 LEU B O 1
ATOM 855 N N . PRO B 1 13 ? -7.074 17.172 8.461 1 94.5 13 PRO B N 1
ATOM 856 C CA . PRO B 1 13 ? -6.973 16.328 7.266 1 94.5 13 PRO B CA 1
ATOM 857 C C . PRO B 1 13 ? -8.18 16.469 6.344 1 94.5 13 PRO B C 1
ATOM 859 O O . PRO B 1 13 ? -9.312 16.609 6.82 1 94.5 13 PRO B O 1
ATOM 862 N N . LYS B 1 14 ? -7.922 16.484 5.082 1 96.44 14 LYS B N 1
ATOM 863 C CA . LYS B 1 14 ? -8.984 16.469 4.078 1 96.44 14 LYS B CA 1
ATOM 864 C C . LYS B 1 14 ? -9.109 15.086 3.432 1 96.44 14 LYS B C 1
ATOM 866 O O . LYS B 1 14 ? -8.164 14.609 2.799 1 96.44 14 LYS B O 1
ATOM 871 N N . LEU B 1 15 ? -10.242 14.492 3.623 1 98 15 LEU B N 1
ATOM 872 C CA . LEU B 1 15 ? -10.508 13.156 3.098 1 98 15 LEU B CA 1
ATOM 873 C C . LEU B 1 15 ? -11.602 13.195 2.039 1 98 15 LEU B C 1
ATOM 875 O O . LEU B 1 15 ? -12.672 13.773 2.264 1 98 15 LEU B O 1
ATOM 879 N N . SER B 1 16 ? -11.273 12.672 0.88 1 98.25 16 SER B N 1
ATOM 880 C CA . SER B 1 16 ? -12.273 12.5 -0.169 1 98.25 16 SER B CA 1
ATOM 881 C C . SER B 1 16 ? -12.297 11.055 -0.668 1 98.25 16 SER B C 1
ATOM 883 O O . SER B 1 16 ? -11.25 10.453 -0.894 1 98.25 16 SER B O 1
ATOM 885 N N . ILE B 1 17 ? -13.477 10.461 -0.804 1 98.12 17 ILE B N 1
ATOM 886 C CA . ILE B 1 17 ? -13.688 9.117 -1.319 1 98.12 17 ILE B CA 1
ATOM 887 C C . ILE B 1 17 ? -14.75 9.141 -2.414 1 98.12 17 ILE B C 1
ATOM 889 O O . ILE B 1 17 ? -15.836 9.695 -2.221 1 98.12 17 ILE B O 1
ATOM 893 N N . TYR B 1 18 ? -14.406 8.641 -3.521 1 96.69 18 TYR B N 1
ATOM 894 C CA . TYR B 1 18 ? -15.305 8.531 -4.664 1 96.69 18 TYR B CA 1
ATOM 895 C C . TYR B 1 18 ? -15.492 7.074 -5.074 1 96.69 18 TYR B C 1
ATOM 897 O O . TYR B 1 18 ? -14.523 6.309 -5.117 1 96.69 18 TYR B O 1
ATOM 905 N N . SER B 1 19 ? -16.719 6.734 -5.273 1 94 19 SER B N 1
ATOM 906 C CA . SER B 1 19 ? -17 5.363 -5.688 1 94 19 SER B CA 1
ATOM 907 C C . SER B 1 19 ? -17.953 5.324 -6.875 1 94 19 SER B C 1
ATOM 909 O O . SER B 1 19 ? -18.938 6.074 -6.918 1 94 19 SER B O 1
ATOM 911 N N . ARG B 1 20 ? -17.562 4.656 -7.855 1 89.25 20 ARG B N 1
ATOM 912 C CA . ARG B 1 20 ? -18.406 4.41 -9.023 1 89.25 20 ARG B CA 1
ATOM 913 C C . ARG B 1 20 ? -18.25 2.975 -9.516 1 89.25 20 ARG B C 1
ATOM 915 O O . ARG B 1 20 ? -17.141 2.5 -9.734 1 89.25 20 ARG B O 1
ATOM 922 N N . ASP B 1 21 ? -19.5 2.354 -9.719 1 86.12 21 ASP B N 1
ATOM 923 C CA . ASP B 1 21 ? -19.5 0.95 -10.117 1 86.12 21 ASP B CA 1
ATOM 924 C C . ASP B 1 21 ? -18.703 0.101 -9.125 1 86.12 21 ASP B C 1
ATOM 926 O O . ASP B 1 21 ? -19.062 0.035 -7.945 1 86.12 21 ASP B O 1
ATOM 930 N N . SER B 1 22 ? -17.625 -0.535 -9.523 1 90.88 22 SER B N 1
ATOM 931 C CA . SER B 1 22 ? -16.875 -1.417 -8.633 1 90.88 22 SER B CA 1
ATOM 932 C C . SER B 1 22 ? -15.531 -0.813 -8.266 1 90.88 22 SER B C 1
ATOM 934 O O . SER B 1 22 ? -14.711 -1.464 -7.609 1 90.88 22 SER B O 1
ATOM 936 N N . THR B 1 23 ? -15.422 0.539 -8.617 1 95.31 23 THR B N 1
ATOM 937 C CA . THR B 1 23 ? -14.148 1.193 -8.352 1 95.31 23 THR B CA 1
ATOM 938 C C . THR B 1 23 ? -14.297 2.223 -7.23 1 95.31 23 THR B C 1
ATOM 940 O O . THR B 1 23 ? -15.312 2.908 -7.145 1 95.31 23 THR B O 1
ATOM 943 N N . ILE B 1 24 ? -13.312 2.33 -6.422 1 97.12 24 ILE B N 1
ATOM 944 C CA . ILE B 1 24 ? -13.289 3.293 -5.324 1 97.12 24 ILE B CA 1
ATOM 945 C C . ILE B 1 24 ? -11.961 4.047 -5.328 1 97.12 24 ILE B C 1
ATOM 947 O O . ILE B 1 24 ? -10.914 3.467 -5.625 1 97.12 24 ILE B O 1
ATOM 951 N N . GLU B 1 25 ? -11.984 5.332 -5.055 1 98.44 25 GLU B N 1
ATOM 952 C CA . GLU B 1 25 ? -10.789 6.176 -4.992 1 98.44 25 GLU B CA 1
ATOM 953 C C . GLU B 1 25 ? -10.797 7.051 -3.74 1 98.44 25 GLU B C 1
ATOM 955 O O . GLU B 1 25 ? -11.82 7.652 -3.404 1 98.44 25 GLU B O 1
ATOM 960 N N . MET B 1 26 ? -9.672 7.027 -3.131 1 98.75 26 MET B N 1
ATOM 961 C CA . MET B 1 26 ? -9.508 7.871 -1.95 1 98.75 26 MET B CA 1
ATOM 962 C C . MET B 1 26 ? -8.391 8.891 -2.154 1 98.75 26 MET B C 1
ATOM 964 O O . MET B 1 26 ? -7.336 8.555 -2.691 1 98.75 26 MET B O 1
ATOM 968 N N . ASN B 1 27 ? -8.641 10.117 -1.661 1 98.75 27 ASN B N 1
ATOM 969 C CA . ASN B 1 27 ? -7.617 11.148 -1.498 1 98.75 27 ASN B CA 1
ATOM 970 C C . ASN B 1 27 ? -7.586 11.688 -0.07 1 98.75 27 ASN B C 1
ATOM 972 O O . ASN B 1 27 ? -8.625 12.047 0.484 1 98.75 27 ASN B O 1
ATOM 976 N N . LEU B 1 28 ? -6.43 11.656 0.453 1 98.44 28 LEU B N 1
ATOM 977 C CA . LEU B 1 28 ? -6.234 12.141 1.813 1 98.44 28 LEU B CA 1
ATOM 978 C C . LEU B 1 28 ? -5.07 13.133 1.873 1 98.44 28 LEU B C 1
ATOM 980 O O . LEU B 1 28 ? -3.953 12.805 1.473 1 98.44 28 LEU B O 1
ATOM 984 N N . ILE B 1 29 ? -5.379 14.297 2.314 1 97.94 29 ILE B N 1
ATOM 985 C CA . ILE B 1 29 ? -4.359 15.328 2.479 1 97.94 29 ILE B CA 1
ATOM 986 C C . ILE B 1 29 ? -4.145 15.602 3.965 1 97.94 29 ILE B C 1
ATOM 988 O O . ILE B 1 29 ? -5.105 15.844 4.703 1 97.94 29 ILE B O 1
ATOM 992 N N . MET B 1 30 ? -2.898 15.531 4.309 1 96.38 30 MET B N 1
ATOM 993 C CA . MET B 1 30 ? -2.609 15.719 5.727 1 96.38 30 MET B CA 1
ATOM 994 C C . MET B 1 30 ? -1.429 16.672 5.918 1 96.38 30 MET B C 1
ATOM 996 O O . MET B 1 30 ? -0.546 16.75 5.062 1 96.38 30 MET B O 1
ATOM 1000 N N . ASP B 1 31 ? -1.45 17.328 7.082 1 95 31 ASP B N 1
ATOM 1001 C CA . ASP B 1 31 ? -0.299 18.109 7.523 1 95 31 ASP B CA 1
ATOM 1002 C C . ASP B 1 31 ? 0.792 17.203 8.094 1 95 31 ASP B C 1
ATOM 1004 O O . ASP B 1 31 ? 0.507 16.297 8.891 1 95 31 ASP B O 1
ATOM 1008 N N . LEU B 1 32 ? 2 17.391 7.68 1 93 32 LEU B N 1
ATOM 1009 C CA . LEU B 1 32 ? 3.127 16.562 8.094 1 93 32 LEU B CA 1
ATOM 1010 C C . LEU B 1 32 ? 3.336 16.656 9.602 1 93 32 LEU B C 1
ATOM 1012 O O . LEU B 1 32 ? 4.012 15.805 10.195 1 93 32 LEU B O 1
ATOM 1016 N N . ASN B 1 33 ? 2.877 17.641 10.18 1 92.25 33 ASN B N 1
ATOM 1017 C CA . ASN B 1 33 ? 3.021 17.812 11.625 1 92.25 33 ASN B CA 1
ATOM 1018 C C . ASN B 1 33 ? 2.01 16.984 12.398 1 92.25 33 ASN B C 1
ATOM 1020 O O . ASN B 1 33 ? 2.092 16.875 13.625 1 92.25 33 ASN B O 1
ATOM 1024 N N . MET B 1 34 ? 1.099 16.438 11.648 1 91.88 34 MET B N 1
ATOM 1025 C CA . MET B 1 34 ? 0.117 15.57 12.289 1 91.88 34 MET B CA 1
ATOM 1026 C C . MET B 1 34 ? 0.678 14.164 12.484 1 91.88 34 MET B C 1
ATOM 1028 O O . MET B 1 34 ? 1.811 13.883 12.086 1 91.88 34 MET B O 1
ATOM 1032 N N . LYS B 1 35 ? -0.12 13.406 13.195 1 90.69 35 LYS B N 1
ATOM 1033 C CA . LYS B 1 35 ? 0.211 11.992 13.344 1 90.69 35 LYS B CA 1
ATOM 1034 C C . LYS B 1 35 ? 0.472 11.344 11.984 1 90.69 35 LYS B C 1
ATOM 1036 O O . LYS B 1 35 ? -0.283 11.555 11.031 1 90.69 35 LYS B O 1
ATOM 1041 N N . ARG B 1 36 ? 1.549 10.578 12.023 1 90.44 36 ARG B N 1
ATOM 1042 C CA . ARG B 1 36 ? 1.916 9.938 10.766 1 90.44 36 ARG B CA 1
ATOM 1043 C C . ARG B 1 36 ? 1.03 8.719 10.5 1 90.44 36 ARG B C 1
ATOM 1045 O O . ARG B 1 36 ? 0.818 7.891 11.383 1 90.44 36 ARG B O 1
ATOM 1052 N N . VAL B 1 37 ? 0.501 8.641 9.32 1 96.62 37 VAL B N 1
ATOM 1053 C CA . VAL B 1 37 ? -0.233 7.473 8.859 1 96.62 37 VAL B CA 1
ATOM 1054 C C . VAL B 1 37 ? 0.599 6.715 7.824 1 96.62 37 VAL B C 1
ATOM 1056 O O . VAL B 1 37 ? 1.058 7.3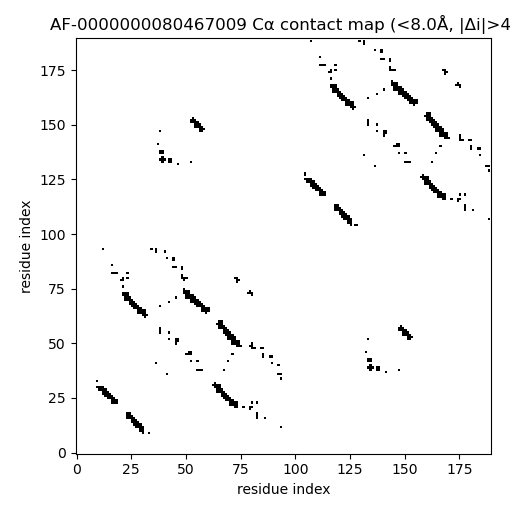01 6.84 1 96.62 37 VAL B O 1
ATOM 1059 N N . MET B 1 38 ? 0.807 5.5 8.094 1 97.38 38 MET B N 1
ATOM 1060 C CA . MET B 1 38 ? 1.59 4.707 7.152 1 97.38 38 MET B CA 1
ATOM 1061 C C . MET B 1 38 ? 0.718 4.207 6.008 1 97.38 38 MET B C 1
ATOM 1063 O O . MET B 1 38 ? -0.464 3.916 6.203 1 97.38 38 MET B O 1
ATOM 1067 N N . LEU B 1 39 ? 1.323 4.074 4.867 1 98.75 39 LEU B N 1
ATOM 1068 C CA . LEU B 1 39 ? 0.566 3.701 3.678 1 98.75 39 LEU B CA 1
ATOM 1069 C C . LEU B 1 39 ? -0.065 2.322 3.844 1 98.75 39 LEU B C 1
ATOM 1071 O O . LEU B 1 39 ? -1.196 2.098 3.41 1 98.75 39 LEU B O 1
ATOM 1075 N N . HIS B 1 40 ? 0.621 1.396 4.527 1 98.88 40 HIS B N 1
ATOM 1076 C CA . HIS B 1 40 ? 0.088 0.044 4.652 1 98.88 40 HIS B CA 1
ATOM 1077 C C . HIS B 1 40 ? -1.184 0.03 5.496 1 98.88 40 HIS B C 1
ATOM 1079 O O . HIS B 1 40 ? -2.053 -0.824 5.305 1 98.88 40 HIS B O 1
ATOM 1085 N N . GLU B 1 41 ? -1.262 0.997 6.414 1 98.62 41 GLU B N 1
ATOM 1086 C CA . GLU B 1 41 ? -2.459 1.083 7.246 1 98.62 41 GLU B CA 1
ATOM 1087 C C . GLU B 1 41 ? -3.686 1.438 6.41 1 98.62 41 GLU B C 1
ATOM 1089 O O . GLU B 1 41 ? -4.75 0.843 6.578 1 98.62 41 GLU B O 1
ATOM 1094 N N . LEU B 1 42 ? -3.492 2.359 5.504 1 98.88 42 LEU B N 1
ATOM 1095 C CA . LEU B 1 42 ? -4.59 2.766 4.633 1 98.88 42 LEU B CA 1
ATOM 1096 C C . LEU B 1 42 ? -4.949 1.653 3.656 1 98.88 42 LEU B C 1
ATOM 1098 O O . LEU B 1 42 ? -6.129 1.337 3.477 1 98.88 42 LEU B O 1
ATOM 1102 N N . VAL B 1 43 ? -3.945 1.067 3.084 1 98.88 43 VAL B N 1
ATOM 1103 C CA . VAL B 1 43 ? -4.164 -0.01 2.123 1 98.88 43 VAL B CA 1
ATOM 1104 C C . VAL B 1 43 ? -4.902 -1.162 2.799 1 98.88 43 VAL B C 1
ATOM 1106 O O . VAL B 1 43 ? -5.812 -1.754 2.213 1 98.88 43 VAL B O 1
ATOM 1109 N N . SER B 1 44 ? -4.566 -1.446 4.039 1 98.75 44 SER B N 1
ATOM 1110 C CA . SER B 1 44 ? -5.188 -2.545 4.77 1 98.75 44 SER B CA 1
ATOM 1111 C C . SER B 1 44 ? -6.676 -2.297 4.977 1 98.75 44 SER B C 1
ATOM 1113 O O . SER B 1 44 ? -7.48 -3.23 4.918 1 98.75 44 SER B O 1
ATOM 1115 N N . VAL B 1 45 ? -7.035 -1.067 5.242 1 98.75 45 VAL B N 1
ATOM 1116 C CA . VAL B 1 45 ? -8.445 -0.737 5.414 1 98.75 45 VAL B CA 1
ATOM 1117 C C . VAL B 1 45 ? -9.234 -1.166 4.18 1 98.75 45 VAL B C 1
ATOM 1119 O O . VAL B 1 45 ? -10.273 -1.824 4.293 1 98.75 45 VAL B O 1
ATOM 1122 N N . PHE B 1 46 ? -8.734 -0.863 2.936 1 98.38 46 PHE B N 1
ATOM 1123 C CA . PHE B 1 46 ? -9.414 -1.188 1.688 1 98.38 46 PHE B CA 1
ATOM 1124 C C . PHE B 1 46 ? -9.508 -2.697 1.501 1 98.38 46 PHE B C 1
ATOM 1126 O O . PHE B 1 46 ? -10.57 -3.219 1.151 1 98.38 46 PHE B O 1
ATOM 1133 N N . GLU B 1 47 ? -8.406 -3.285 1.804 1 98.19 47 GLU B N 1
ATOM 1134 C CA . GLU B 1 47 ? -8.359 -4.73 1.594 1 98.19 47 GLU B CA 1
ATOM 1135 C C . GLU B 1 47 ? -9.281 -5.457 2.566 1 98.19 47 GLU B C 1
ATOM 1137 O O . GLU B 1 47 ? -9.961 -6.414 2.189 1 98.19 47 GLU B O 1
ATOM 1142 N N . GLU B 1 48 ? -9.281 -5 3.807 1 97.25 48 GLU B N 1
ATOM 1143 C CA . GLU B 1 48 ? -10.156 -5.598 4.816 1 97.25 48 GLU B CA 1
ATOM 1144 C C . GLU B 1 48 ? -11.625 -5.414 4.457 1 97.25 48 GLU B C 1
ATOM 1146 O O . GLU B 1 48 ? -12.461 -6.25 4.809 1 97.25 48 GLU B O 1
ATOM 1151 N N . GLU B 1 49 ? -11.945 -4.426 3.691 1 96.56 49 GLU B N 1
ATOM 1152 C CA . GLU B 1 49 ? -13.328 -4.145 3.312 1 96.56 49 GLU B CA 1
ATOM 1153 C C . GLU B 1 49 ? -13.68 -4.793 1.976 1 96.56 49 GLU B C 1
ATOM 1155 O O . GLU B 1 49 ? -14.727 -4.504 1.396 1 96.56 49 GLU B O 1
ATOM 1160 N N . GLY B 1 50 ? -12.797 -5.457 1.396 1 95.69 50 GLY B N 1
ATOM 1161 C CA . GLY B 1 50 ? -13.102 -6.285 0.242 1 95.69 50 GLY B CA 1
ATOM 1162 C C . GLY B 1 50 ? -12.633 -5.68 -1.068 1 95.69 50 GLY B C 1
ATOM 1163 O O . GLY B 1 50 ? -13.102 -6.074 -2.141 1 95.69 50 GLY B O 1
ATOM 1164 N N . ALA B 1 51 ? -11.773 -4.777 -1.021 1 96.94 51 ALA B N 1
ATOM 1165 C CA . ALA B 1 51 ? -11.211 -4.18 -2.23 1 96.94 51 ALA B CA 1
ATOM 1166 C C . ALA B 1 51 ? -9.844 -4.766 -2.549 1 96.94 51 ALA B C 1
ATOM 1168 O O . ALA B 1 51 ? -9.07 -5.082 -1.641 1 96.94 51 ALA B O 1
ATOM 1169 N N . GLN B 1 52 ? -9.602 -4.941 -3.828 1 96.81 52 GLN B N 1
ATOM 1170 C CA . GLN B 1 52 ? -8.234 -5.07 -4.312 1 96.81 52 GLN B CA 1
ATOM 1171 C C . GLN B 1 52 ? -7.62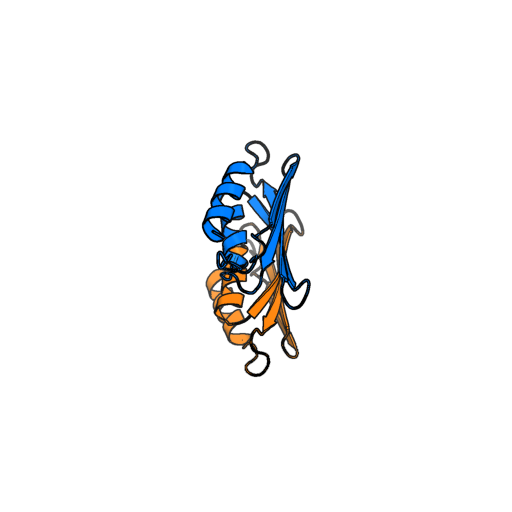9 -3.705 -4.621 1 96.81 52 GLN B C 1
ATOM 1173 O O . GLN B 1 52 ? -8.109 -2.996 -5.512 1 96.81 52 GLN B O 1
ATOM 1178 N N . VAL B 1 53 ? -6.664 -3.35 -3.885 1 98.5 53 VAL B N 1
ATOM 1179 C CA . VAL B 1 53 ? -6.016 -2.07 -4.145 1 98.5 53 VAL B CA 1
ATOM 1180 C C . VAL B 1 53 ? -5.141 -2.18 -5.395 1 98.5 53 VAL B C 1
ATOM 1182 O O . VAL B 1 53 ? -4.199 -2.975 -5.43 1 98.5 53 VAL B O 1
ATOM 1185 N N . MET B 1 54 ? -5.457 -1.383 -6.355 1 98.31 54 MET B N 1
ATOM 1186 C CA . MET B 1 54 ? -4.746 -1.398 -7.633 1 98.31 54 MET B CA 1
ATOM 1187 C C . MET B 1 54 ? -3.547 -0.458 -7.598 1 98.31 54 MET B C 1
ATOM 1189 O O . MET B 1 54 ? -2.506 -0.753 -8.188 1 98.31 54 MET B O 1
ATOM 1193 N N . ASN B 1 55 ? -3.766 0.638 -6.988 1 98.88 55 ASN B N 1
ATOM 1194 C CA . ASN B 1 55 ? -2.719 1.649 -6.879 1 98.88 55 ASN B CA 1
ATOM 1195 C C . ASN B 1 55 ? -2.799 2.396 -5.551 1 98.88 55 ASN B C 1
ATOM 1197 O O . ASN B 1 55 ? -3.889 2.756 -5.102 1 98.88 55 ASN B O 1
ATOM 1201 N N . ALA B 1 56 ? -1.659 2.588 -4.941 1 98.88 56 ALA B N 1
ATOM 1202 C CA . ALA B 1 56 ? -1.499 3.396 -3.736 1 98.88 56 ALA B CA 1
ATOM 1203 C C . ALA B 1 56 ? -0.284 4.312 -3.85 1 98.88 56 ALA B C 1
ATOM 1205 O O . ALA B 1 56 ? 0.832 3.848 -4.094 1 98.88 56 ALA B O 1
ATOM 1206 N N . ASN B 1 57 ? -0.509 5.57 -3.58 1 98.81 57 ASN B N 1
ATOM 1207 C CA . ASN B 1 57 ? 0.533 6.574 -3.775 1 98.81 57 ASN B CA 1
ATOM 1208 C C . ASN B 1 57 ? 0.657 7.496 -2.568 1 98.81 57 ASN B C 1
ATOM 1210 O O . ASN B 1 57 ? -0.346 7.855 -1.95 1 98.81 57 ASN B O 1
ATOM 1214 N N . LEU B 1 58 ? 1.845 7.785 -2.293 1 98.5 58 LEU B N 1
ATOM 1215 C CA . LEU B 1 58 ? 2.174 8.797 -1.293 1 98.5 58 LEU B CA 1
ATOM 1216 C C . LEU B 1 58 ? 3.123 9.844 -1.869 1 98.5 58 LEU B C 1
ATOM 1218 O O . LEU B 1 58 ? 4.148 9.492 -2.461 1 98.5 58 LEU B O 1
ATOM 1222 N N . GLN B 1 59 ? 2.748 11.062 -1.723 1 97.62 59 GLN B N 1
ATOM 1223 C CA . GLN B 1 59 ? 3.596 12.133 -2.225 1 97.62 59 GLN B CA 1
ATOM 1224 C C . GLN B 1 59 ? 3.637 13.305 -1.248 1 97.62 59 GLN B C 1
ATOM 1226 O O . GLN B 1 59 ? 2.621 13.648 -0.636 1 97.62 59 GLN B O 1
ATOM 1231 N N . ASN B 1 60 ? 4.777 13.844 -1.149 1 95.31 60 ASN B N 1
ATOM 1232 C CA . ASN B 1 60 ? 4.875 15.141 -0.478 1 95.31 60 ASN B CA 1
ATOM 1233 C C . ASN B 1 60 ? 4.492 16.281 -1.41 1 95.31 60 ASN B C 1
ATOM 1235 O O . ASN B 1 60 ? 5.176 16.531 -2.402 1 95.31 60 ASN B O 1
ATOM 1239 N N . LEU B 1 61 ? 3.377 16.984 -1.142 1 93.5 61 LEU B N 1
ATOM 1240 C CA . LEU B 1 61 ? 2.939 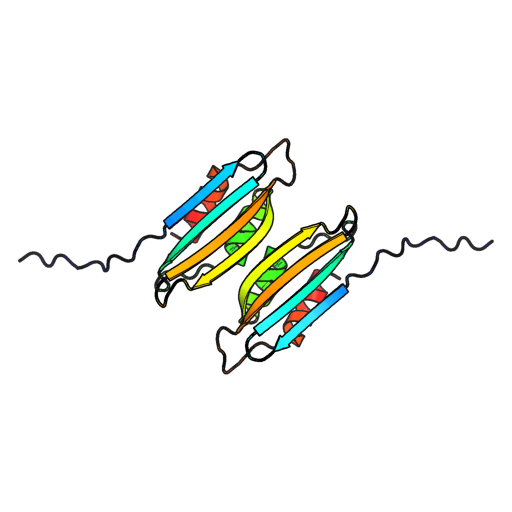18.094 -1.982 1 93.5 61 LEU B CA 1
ATOM 1241 C C . LEU B 1 61 ? 3.879 19.281 -1.844 1 93.5 61 LEU B C 1
ATOM 1243 O O . LEU B 1 61 ? 4.223 19.922 -2.838 1 93.5 61 LEU B O 1
ATOM 1247 N N . ASN B 1 62 ? 4.258 19.594 -0.636 1 93.06 62 ASN B N 1
ATOM 1248 C CA . ASN B 1 62 ? 5.254 20.578 -0.238 1 93.06 62 ASN B CA 1
ATOM 1249 C C . ASN B 1 62 ? 5.914 20.219 1.087 1 93.06 62 ASN B C 1
ATOM 1251 O O . ASN B 1 62 ? 5.906 19.047 1.485 1 93.06 62 ASN B O 1
ATOM 1255 N N . ASP B 1 63 ? 6.559 21.062 1.708 1 92 63 ASP B N 1
ATOM 1256 C CA . ASP B 1 63 ? 7.305 20.766 2.928 1 92 63 ASP B CA 1
ATOM 1257 C C . ASP B 1 63 ? 6.367 20.625 4.125 1 92 63 ASP B C 1
ATOM 1259 O O . ASP B 1 63 ? 6.812 20.344 5.238 1 92 63 ASP B O 1
ATOM 1263 N N . ARG B 1 64 ? 5.086 20.719 3.934 1 93.12 64 ARG B N 1
ATOM 1264 C CA . ARG B 1 64 ? 4.176 20.734 5.074 1 93.12 64 ARG B CA 1
ATOM 1265 C C . ARG B 1 64 ? 3.072 19.688 4.898 1 93.12 64 ARG B C 1
ATOM 1267 O O . ARG B 1 64 ? 2.506 19.219 5.883 1 93.12 64 ARG B O 1
ATOM 1274 N N . MET B 1 65 ? 2.791 19.391 3.576 1 95.38 65 MET B N 1
ATOM 1275 C CA . MET B 1 65 ? 1.605 18.578 3.311 1 95.38 65 MET B CA 1
ATOM 1276 C C . MET B 1 65 ? 1.979 17.281 2.602 1 95.38 65 MET B C 1
ATOM 1278 O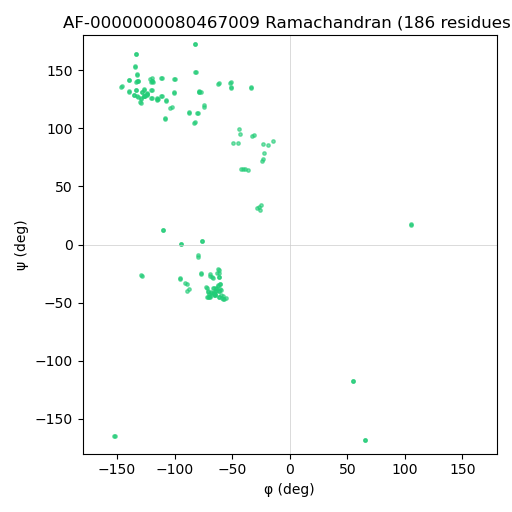 O . MET B 1 65 ? 2.857 17.281 1.738 1 95.38 65 MET B O 1
ATOM 1282 N N . ILE B 1 66 ? 1.289 16.281 2.971 1 97.06 66 ILE B N 1
ATOM 1283 C CA . ILE B 1 66 ? 1.411 14.961 2.346 1 97.06 66 ILE B CA 1
ATOM 1284 C C . ILE B 1 66 ? 0.064 14.539 1.763 1 97.06 66 ILE B C 1
ATOM 1286 O O . ILE B 1 66 ? -0.987 14.828 2.342 1 97.06 66 ILE B O 1
ATOM 1290 N N . ILE B 1 67 ? 0.025 13.922 0.592 1 98.06 67 ILE B N 1
ATOM 1291 C CA . ILE B 1 67 ? -1.189 13.438 -0.055 1 98.06 67 ILE B CA 1
ATOM 1292 C C . ILE B 1 67 ? -1.097 11.93 -0.26 1 98.06 67 ILE B C 1
ATOM 1294 O O . ILE B 1 67 ? -0.089 11.422 -0.763 1 98.06 67 ILE B O 1
ATOM 1298 N N . TYR B 1 68 ? -2.07 11.18 0.214 1 98.56 68 TYR B N 1
ATOM 1299 C CA . TYR B 1 68 ? -2.275 9.766 -0.084 1 98.56 68 TYR B CA 1
ATOM 1300 C C . TYR B 1 68 ? -3.363 9.586 -1.136 1 98.56 68 TYR B C 1
ATOM 1302 O O . TYR B 1 68 ? -4.445 10.164 -1.027 1 98.56 68 TYR B O 1
ATOM 1310 N N . THR B 1 69 ? -3.064 8.797 -2.174 1 98.81 69 THR B N 1
ATOM 1311 C CA . THR B 1 69 ? -4.082 8.398 -3.139 1 98.81 69 THR B CA 1
ATOM 1312 C C . THR B 1 69 ? -4.16 6.875 -3.24 1 98.81 69 THR B C 1
ATOM 1314 O O . THR B 1 69 ? -3.137 6.199 -3.369 1 98.81 69 THR B O 1
ATOM 1317 N N . ILE B 1 70 ? -5.336 6.336 -3.129 1 98.88 70 ILE B N 1
ATOM 1318 C CA . ILE B 1 70 ? -5.543 4.898 -3.281 1 98.88 70 ILE B CA 1
ATOM 1319 C C . ILE B 1 70 ? -6.664 4.645 -4.285 1 98.88 70 ILE B C 1
ATOM 1321 O O . ILE B 1 70 ? -7.719 5.277 -4.219 1 98.88 70 ILE B O 1
ATOM 1325 N N . VAL B 1 71 ? -6.414 3.795 -5.207 1 98.75 71 VAL B N 1
ATOM 1326 C CA . VAL B 1 71 ? -7.422 3.295 -6.133 1 98.75 71 VAL B CA 1
ATOM 1327 C C . VAL B 1 71 ? -7.629 1.798 -5.914 1 98.75 71 VAL B C 1
ATOM 1329 O O . VAL B 1 71 ? -6.668 1.025 -5.91 1 98.75 71 VAL B O 1
ATOM 1332 N N . GLY B 1 72 ? -8.836 1.437 -5.688 1 98.06 72 GLY B N 1
ATOM 1333 C CA . GLY B 1 72 ? -9.172 0.038 -5.484 1 98.06 72 GLY B CA 1
ATOM 1334 C C . GLY B 1 72 ? -10.391 -0.401 -6.273 1 98.06 72 GLY B C 1
ATOM 1335 O O . GLY B 1 72 ? -11.141 0.435 -6.785 1 98.06 72 GLY B O 1
ATOM 1336 N N . GLN B 1 73 ? -10.547 -1.665 -6.398 1 96.5 73 GLN B N 1
ATOM 1337 C CA . GLN B 1 73 ? -11.719 -2.262 -7.035 1 96.5 73 GLN B CA 1
ATOM 1338 C C . GLN B 1 73 ? -12.281 -3.404 -6.191 1 96.5 73 GLN B C 1
ATOM 1340 O O . GLN B 1 73 ? -11.523 -4.164 -5.582 1 96.5 73 GLN B O 1
ATOM 1345 N N . ALA B 1 74 ? -13.586 -3.477 -6.281 1 95.94 74 ALA B N 1
ATOM 1346 C CA . ALA B 1 74 ? -14.227 -4.559 -5.531 1 95.94 74 ALA B CA 1
ATOM 1347 C C . ALA B 1 74 ? -13.75 -5.922 -6.027 1 95.94 74 ALA B C 1
ATOM 1349 O O . ALA B 1 74 ? -13.695 -6.164 -7.234 1 95.94 74 ALA B O 1
ATOM 1350 N N . ILE B 1 75 ? -13.508 -6.828 -5.059 1 91 75 ILE B N 1
ATOM 1351 C CA . ILE B 1 75 ? -13.117 -8.188 -5.406 1 91 75 ILE B CA 1
ATOM 1352 C C . ILE B 1 75 ? -14.32 -8.938 -5.977 1 91 75 ILE B C 1
ATOM 1354 O O . ILE B 1 75 ? -14.203 -9.641 -6.984 1 91 75 ILE B O 1
ATOM 1358 N N . ILE B 1 76 ? -15.398 -8.734 -5.246 1 90.12 76 ILE B N 1
ATOM 1359 C CA . ILE B 1 76 ? -16.641 -9.32 -5.727 1 90.12 76 ILE B CA 1
ATOM 1360 C C . ILE B 1 76 ? -17.562 -8.227 -6.254 1 90.12 76 ILE B C 1
ATOM 1362 O O . ILE B 1 76 ? -18.125 -7.453 -5.477 1 90.12 76 ILE B O 1
ATOM 1366 N N . CYS B 1 77 ? -17.75 -8.117 -7.512 1 82 77 CYS B N 1
ATOM 1367 C CA . CYS B 1 77 ? -18.391 -6.984 -8.172 1 82 77 CYS B CA 1
ATOM 1368 C C . CYS B 1 77 ? -19.875 -6.93 -7.848 1 82 77 CYS B C 1
ATOM 1370 O O . CYS B 1 77 ? -20.484 -5.855 -7.863 1 82 77 CYS B O 1
ATOM 1372 N N . ARG B 1 78 ? -20.547 -8.055 -7.504 1 87.62 78 ARG B N 1
ATOM 1373 C CA . ARG B 1 78 ? -21.969 -8.055 -7.195 1 87.62 78 ARG B CA 1
ATOM 1374 C C . ARG B 1 78 ? -22.234 -7.516 -5.797 1 87.62 78 ARG B C 1
ATOM 1376 O O . ARG B 1 78 ? -23.297 -6.957 -5.527 1 87.62 78 ARG B O 1
ATOM 1383 N N . ILE B 1 79 ? -21.25 -7.621 -4.914 1 86.62 79 ILE B N 1
ATOM 1384 C CA . ILE B 1 79 ? -21.359 -7.137 -3.541 1 86.62 79 ILE B CA 1
ATOM 1385 C C . ILE B 1 79 ? -20.875 -5.691 -3.463 1 86.62 79 ILE B C 1
ATOM 1387 O O . ILE B 1 79 ? -21.5 -4.859 -2.801 1 86.62 79 ILE B O 1
ATOM 1391 N N . GLY B 1 80 ? -19.906 -5.355 -4.285 1 90.31 80 GLY B N 1
ATOM 1392 C CA . GLY B 1 80 ? -19.328 -4.02 -4.305 1 90.31 80 GLY B CA 1
ATOM 1393 C C . GLY B 1 80 ? -18.594 -3.666 -3.027 1 90.31 80 GLY B C 1
ATOM 1394 O O . GLY B 1 80 ? -18.156 -4.551 -2.287 1 90.31 80 GLY B O 1
ATOM 1395 N N . ILE B 1 81 ? -18.234 -2.443 -2.83 1 93.12 81 ILE B N 1
ATOM 1396 C CA . ILE B 1 81 ? -17.562 -1.892 -1.656 1 93.12 81 ILE B CA 1
ATOM 1397 C C . ILE B 1 81 ? -18.391 -0.742 -1.086 1 93.12 81 ILE B C 1
ATOM 1399 O O . ILE B 1 81 ? -18.906 0.09 -1.835 1 93.12 81 ILE B O 1
ATOM 1403 N N . ASP B 1 82 ? -18.641 -0.804 0.253 1 93.88 82 ASP B N 1
ATOM 1404 C CA . ASP B 1 82 ? -19.312 0.3 0.935 1 93.88 82 ASP B CA 1
ATOM 1405 C C . ASP B 1 82 ? -18.328 1.409 1.286 1 93.88 82 ASP B C 1
ATOM 1407 O O . ASP B 1 82 ? -17.547 1.276 2.232 1 93.88 82 ASP B O 1
ATOM 1411 N N . PRO B 1 83 ? -18.375 2.494 0.56 1 96.62 83 PRO B N 1
ATOM 1412 C CA . PRO B 1 83 ? -17.422 3.572 0.811 1 96.62 83 PRO B CA 1
ATOM 1413 C C . PRO B 1 83 ? -17.547 4.16 2.215 1 96.62 83 PRO B C 1
ATOM 1415 O O . PRO B 1 83 ? -16.562 4.664 2.768 1 96.62 83 PRO B O 1
ATOM 1418 N N . SER B 1 84 ? -18.719 4.082 2.756 1 96.38 84 SER B N 1
ATOM 1419 C CA . SER B 1 84 ? -18.922 4.672 4.07 1 96.38 84 SER B CA 1
ATOM 1420 C C . SER B 1 84 ? -18.125 3.945 5.141 1 96.38 84 SER B C 1
ATOM 1422 O O . SER B 1 84 ? -17.609 4.57 6.074 1 96.38 84 SER B O 1
ATOM 1424 N N . ARG B 1 85 ? -18.062 2.666 4.996 1 97.06 85 ARG B N 1
ATOM 1425 C CA . ARG B 1 85 ? -17.281 1.888 5.945 1 97.06 85 ARG B CA 1
ATOM 1426 C C . ARG B 1 85 ? -15.797 2.234 5.844 1 97.06 85 ARG B C 1
ATOM 1428 O O . ARG B 1 85 ? -15.109 2.375 6.859 1 97.06 85 ARG B O 1
ATOM 1435 N N . ILE B 1 86 ? -15.305 2.369 4.656 1 98.31 86 ILE B N 1
ATOM 1436 C CA . ILE B 1 86 ? -13.914 2.742 4.438 1 98.31 86 ILE B CA 1
ATOM 1437 C C . ILE B 1 86 ? -13.648 4.121 5.035 1 98.31 86 ILE B C 1
ATOM 1439 O O . ILE B 1 86 ? -12.641 4.328 5.715 1 98.31 86 ILE B O 1
ATOM 1443 N N . GLU B 1 87 ? -14.555 5.035 4.785 1 98.19 87 GLU B N 1
ATOM 1444 C CA . GLU B 1 87 ? -14.406 6.387 5.316 1 98.19 87 GLU B CA 1
ATOM 1445 C C . GLU B 1 87 ? -14.328 6.379 6.84 1 98.19 87 GLU B C 1
ATOM 1447 O O . GLU B 1 87 ? -13.469 7.043 7.422 1 98.19 87 GLU B O 1
ATOM 1452 N N . GLU B 1 88 ? -15.227 5.633 7.453 1 98.12 88 GLU B N 1
ATOM 1453 C CA . GLU B 1 88 ? -15.242 5.543 8.914 1 98.12 88 GLU B CA 1
ATOM 1454 C C . GLU B 1 88 ? -13.922 5 9.445 1 98.12 88 GLU B C 1
ATOM 1456 O O . GLU B 1 88 ? -13.352 5.562 10.383 1 98.12 88 GLU B O 1
ATOM 1461 N N . ARG B 1 89 ? -13.398 4.02 8.844 1 98.44 89 ARG B N 1
ATOM 1462 C CA . ARG B 1 89 ? -12.172 3.371 9.305 1 98.44 89 ARG B CA 1
ATOM 1463 C C . ARG B 1 89 ? -10.961 4.266 9.078 1 98.44 89 ARG B C 1
ATOM 1465 O O . ARG B 1 89 ? -10.055 4.312 9.914 1 98.44 89 ARG B O 1
ATOM 1472 N N . VAL B 1 90 ? -10.938 4.941 7.93 1 98.56 90 VAL B N 1
ATOM 1473 C CA . VAL B 1 90 ? -9.836 5.855 7.66 1 98.56 90 VAL B CA 1
ATOM 1474 C C . VAL B 1 90 ? -9.867 7.012 8.656 1 98.56 90 VAL B C 1
ATOM 1476 O O . VAL B 1 90 ? -8.82 7.441 9.148 1 98.56 90 VAL B O 1
ATOM 1479 N N . ARG B 1 91 ? -11.023 7.461 8.93 1 97.44 91 ARG B N 1
ATOM 1480 C CA . ARG B 1 91 ? -11.148 8.539 9.898 1 97.44 91 ARG B CA 1
ATOM 1481 C C . ARG B 1 91 ? -10.633 8.109 11.266 1 97.44 91 ARG B C 1
ATOM 1483 O O . ARG B 1 91 ? -9.977 8.891 11.961 1 97.44 91 ARG B O 1
ATOM 1490 N N . ASP B 1 92 ? -10.906 6.895 11.656 1 97.31 92 ASP B N 1
ATOM 1491 C CA . ASP B 1 92 ? -10.398 6.355 12.914 1 97.31 92 ASP B CA 1
ATOM 1492 C C . ASP B 1 92 ? -8.875 6.348 12.93 1 97.31 92 ASP B C 1
ATOM 1494 O O . ASP B 1 92 ? -8.258 6.5 13.984 1 97.31 92 ASP B O 1
ATOM 1498 N N . LEU B 1 93 ? -8.289 6.137 11.82 1 96.94 93 LEU B N 1
ATOM 1499 C CA . LEU B 1 93 ? -6.84 6.082 11.703 1 96.94 93 LEU B CA 1
ATOM 1500 C C . LEU B 1 93 ? -6.227 7.473 11.844 1 96.94 93 LEU B C 1
ATOM 1502 O O . LEU B 1 93 ? -5.148 7.625 12.422 1 96.94 93 LEU B O 1
ATOM 1506 N N . ILE B 1 94 ? -6.949 8.469 11.289 1 95.81 94 ILE B N 1
ATOM 1507 C CA . ILE B 1 94 ? -6.285 9.758 11.172 1 95.81 94 ILE B CA 1
ATOM 1508 C C . ILE B 1 94 ? -6.641 10.633 12.367 1 95.81 94 ILE B C 1
ATOM 1510 O O . ILE B 1 94 ? -5.938 11.602 12.672 1 95.81 94 ILE B O 1
ATOM 1514 N N . PHE B 1 95 ? -7.793 10.469 12.969 1 89 95 PHE B N 1
ATOM 1515 C CA . PHE B 1 95 ? -8.18 11.289 14.109 1 89 95 PHE B CA 1
ATOM 1516 C C . PHE B 1 95 ? -8.039 10.508 15.414 1 89 95 PHE B C 1
ATOM 1518 O O . PHE B 1 95 ? -7.051 10.664 16.125 1 89 95 PHE B O 1
#

Foldseek 3Di:
DPPPVPPPPQPPKDWDWDDDQFKIKIKIKGWPPADDDDQVQLCVLQVVQAWDWPDWDWDDPDPTMIMIMIMTGGPDRVVGGDVVSSVVSVVVRRD/DPPPVPPPCQPPKDWDWDDDQFKIKIKIKGWPPADDDDQVQLCVLQVVQAWDWPDWDWDDPDPTMIMIMIMTGGPDRVVHGDVVSSVVSVVVRRD

Sequence (190 aa):
MGNYSERSSSLLPKLSIYSRDSTIEMNLIMDLNMKRVMLHELVSVFEEEGAQVMNANLQNLNDRMIIYTIVGQAIICRIGIDPSRIEERVRDLIFMGNYSERSSSLLPKLSIYSRDSTIEMNLIMDLNMKRVMLHELVSVFEEEGAQVMNANLQNLNDRMIIYTIVGQAIICRIGIDPSRIEERVRDLIF

Solvent-accessible surface area (backbone atoms only — not comparable to full-atom values): 10751 Å² total; per-residue (Å²): 135,77,79,72,72,72,69,72,77,67,64,70,68,46,77,46,76,48,74,54,93,43,35,37,38,38,40,37,37,36,44,64,88,45,85,84,77,57,69,30,60,56,47,38,51,44,42,76,58,41,26,45,64,38,34,38,36,42,44,70,78,53,100,50,32,34,37,40,39,37,35,29,31,28,70,49,64,91,78,32,61,65,64,66,60,50,51,54,54,51,45,58,73,75,99,134,76,77,72,73,74,70,72,76,68,62,69,66,45,77,47,77,48,72,56,91,40,37,38,36,39,40,36,36,37,42,65,88,45,86,85,76,57,69,30,60,57,46,39,50,45,41,74,58,43,27,44,64,36,35,38,36,42,45,70,79,53,99,51,34,35,38,40,39,38,36,29,30,28,69,49,64,90,78,31,63,64,63,65,60,49,50,53,54,52,47,64,71,72,106